Protein AF-A0A8T7GLL2-F1 (afdb_monomer)

Mean predicted aligned error: 17.49 Å

Secondary structure (DSSP, 8-state):
--GGGSS-S-----S-TTSPPP---TTEEEEEEES--B--HHHHHHHHHHHHHTT-EEEEETTEEEEEEEEEEEEEETTTTEEEEEEEEEEEEEE-BSSEEEEEE---GGGG---TT--SHHHHHHHHHHHHHHHHHHHSHHHHHHHHHHHHHH---HHHHHHHHHHH-TT-SSPPP--SS-------------------------------TT----------S-----S---TTHHHHSPEEEEETTEEEES--BTTTB--EE-SSS-EETTT--

Sequence (277 aa):
MSLLLKDRVWIVLSEVTKRGVYPLHGYKLGLFRLPVDLTDSAIIASISNDLRTSGFKLDKFADRIFVSSSWKEDGYDNIIKKNLSADLSITVEIVTGEVTDIIYEIKPIEYFGDLYWVKNYKKNADLHAKIIIDTIVRNTVIGDRLIAHIEKTEKLTRKESILKLEALTPLAKNPKTRDDKPVITQPKSTVAEIQEKENLSVSSESVGSDLSSGTTISLTGSGVNYSVLEGPIDASFKSKRQVSGKFKNVSVWGPIDAPGKLGVWGDNVCVDFDICI

Foldseek 3Di:
DQQLPPDFDDDPVDPVPPDDDPPCPDFWGDKDKAQDAFPDPVQVVQLVVLLVVLVWDWDDDDQKIKTKDKDKDWFADPVVRDIDIFIDMWIWIWGHGSIIMIITGDHDVCVRPDCVRDPPSVVVRVLVSLQSVLQSLQRGCVVLRRLVVCCVPVVDQSVVSVVVSCSNRVNYRPGDDDDSDRDPDDDDDDDDDDDDDDDDDDDDDDDDDDDQPFWDADQAAPLPDADQDEDDDDPCQVVVFDFRGADNNWTFTDDHHPPNARAWTGDPDIDGPSHDD

Nearest PDB structures (foldseek):
  3soy-assembly1_A-2  TM=3.688E-01  e=1.803E-01  Salmonella enterica subsp. enterica serovar Typhimurium str. LT2
  7olc-assembly1_SU  TM=3.202E-01  e=6.216E-01  Thermochaetoides thermophila DSM 1495
  3rob-assembly2_D  TM=4.099E-01  e=3.239E+00  Planctopirus limnophila DSM 3776
  5k95-assembly1_A  TM=3.152E-01  e=3.435E+00  Neisseria gonorrhoeae FA 1090

Solvent-accessible surface area (backbone atoms only — not comparable to full-atom values): 16973 Å² total; per-residue (Å²): 126,43,52,78,64,64,71,72,72,87,64,82,81,50,98,72,68,88,58,84,79,77,85,72,64,87,45,47,66,48,69,46,68,41,89,30,68,47,79,52,67,70,57,56,50,48,39,54,52,45,42,44,75,71,71,40,49,74,49,77,55,94,61,32,39,38,43,32,50,71,52,78,50,78,44,73,40,84,86,81,70,42,81,46,76,46,79,44,74,42,44,35,36,39,36,53,26,77,53,26,38,40,34,36,40,61,71,61,70,67,80,75,40,93,56,87,81,65,72,67,54,72,62,55,52,48,52,53,52,49,26,51,52,22,22,50,40,46,52,26,67,61,32,59,46,41,34,54,46,44,26,70,75,69,70,46,54,67,62,57,26,47,53,51,52,47,63,33,33,70,51,33,62,83,61,54,86,77,71,84,64,85,86,74,93,66,92,77,86,78,89,75,90,77,91,76,92,80,90,76,88,77,80,88,76,89,81,80,82,82,87,59,81,48,54,67,54,78,83,73,46,86,42,72,94,70,74,84,48,85,72,81,74,66,90,64,41,82,84,76,40,53,77,66,32,21,53,73,67,32,41,26,28,34,72,66,28,22,89,54,28,64,22,33,43,39,81,89,69,69,47,42,55,47,54,62,127

Radius of gyration: 25.06 Å; Cα contacts (8 Å, |Δi|>4): 403; chains: 1; bounding box: 63×59×56 Å

pLDDT: mean 77.01, std 20.68, range [26.22, 95.06]

Structure (mmCIF, N/CA/C/O backbone):
data_AF-A0A8T7GLL2-F1
#
_entry.id   AF-A0A8T7GLL2-F1
#
loop_
_atom_site.group_PDB
_atom_site.id
_atom_site.type_symbol
_atom_site.label_atom_id
_atom_site.label_alt_id
_atom_site.label_comp_id
_atom_site.label_asym_id
_atom_site.label_entity_id
_atom_site.label_seq_id
_atom_site.pdbx_PDB_ins_code
_atom_site.Cartn_x
_atom_site.Cartn_y
_atom_site.Cartn_z
_atom_site.occupancy
_atom_site.B_iso_or_equiv
_atom_site.auth_seq_id
_atom_site.auth_comp_id
_atom_site.auth_asym_id
_atom_site.auth_atom_id
_atom_site.pdbx_PDB_model_num
ATOM 1 N N . MET A 1 1 ? 10.220 16.603 2.579 1.00 46.22 1 MET A N 1
ATOM 2 C CA . MET A 1 1 ? 10.507 15.168 2.815 1.00 46.22 1 MET A CA 1
ATOM 3 C C . MET A 1 1 ? 9.464 14.648 3.782 1.00 46.22 1 MET A C 1
ATOM 5 O O . MET A 1 1 ? 9.243 15.337 4.770 1.00 46.22 1 MET A O 1
ATOM 9 N N . SER A 1 2 ? 8.834 13.502 3.499 1.00 42.84 2 SER A N 1
ATOM 10 C CA . SER A 1 2 ? 7.901 12.865 4.441 1.00 42.84 2 SER A CA 1
ATOM 11 C C . SER A 1 2 ? 8.605 12.574 5.767 1.00 42.84 2 SER A C 1
ATOM 13 O O . SER A 1 2 ? 9.701 12.004 5.767 1.00 42.84 2 SER A O 1
ATOM 15 N N . LEU A 1 3 ? 8.028 13.055 6.874 1.00 56.78 3 LEU A N 1
ATOM 16 C CA . LEU A 1 3 ? 8.610 12.906 8.212 1.00 56.78 3 LEU A CA 1
ATOM 17 C C . LEU A 1 3 ? 8.415 11.477 8.739 1.00 56.78 3 LEU A C 1
ATOM 19 O O . LEU A 1 3 ? 9.283 11.003 9.463 1.00 56.78 3 LEU A O 1
ATOM 23 N N . LEU A 1 4 ? 7.369 10.763 8.294 1.00 51.44 4 LEU A N 1
ATOM 24 C CA . LEU A 1 4 ? 7.189 9.319 8.543 1.00 51.44 4 LEU A CA 1
ATOM 25 C C . LEU A 1 4 ? 8.373 8.474 8.061 1.00 51.44 4 LEU A C 1
ATOM 27 O O . LEU A 1 4 ? 8.610 7.381 8.561 1.00 51.44 4 LEU A O 1
ATOM 31 N N . LEU A 1 5 ? 9.105 8.984 7.071 1.00 51.72 5 LEU A N 1
ATOM 32 C CA . LEU A 1 5 ? 10.123 8.253 6.323 1.00 51.72 5 LEU A CA 1
ATOM 33 C C . LEU A 1 5 ? 11.521 8.861 6.485 1.00 51.72 5 LEU A C 1
ATOM 35 O O . LEU A 1 5 ? 12.429 8.547 5.708 1.00 51.72 5 LEU A O 1
ATOM 39 N N . LYS A 1 6 ? 11.679 9.799 7.428 1.00 51.75 6 LYS A N 1
ATOM 40 C CA . LYS A 1 6 ? 12.935 10.529 7.648 1.00 51.75 6 LYS A CA 1
ATOM 41 C C . LYS A 1 6 ? 13.977 9.674 8.365 1.00 51.75 6 LYS A C 1
ATOM 43 O O . LYS A 1 6 ? 15.168 9.852 8.110 1.00 51.75 6 LYS A O 1
ATOM 48 N N . ASP A 1 7 ? 13.523 8.693 9.138 1.00 37.53 7 ASP A N 1
ATOM 49 C CA . ASP A 1 7 ? 14.385 7.708 9.774 1.00 37.53 7 ASP A CA 1
ATOM 50 C C . ASP A 1 7 ? 14.487 6.477 8.872 1.00 37.53 7 ASP A C 1
ATOM 52 O O . ASP A 1 7 ? 13.536 5.730 8.640 1.00 37.53 7 ASP A O 1
ATOM 56 N N . ARG A 1 8 ? 15.659 6.323 8.257 1.00 40.16 8 ARG A N 1
ATOM 57 C CA . ARG A 1 8 ? 15.982 5.193 7.389 1.00 40.16 8 ARG A CA 1
ATOM 58 C C . ARG A 1 8 ? 15.966 3.887 8.181 1.00 40.16 8 ARG A C 1
ATOM 60 O O . ARG A 1 8 ? 16.559 3.835 9.245 1.00 40.16 8 ARG A O 1
ATOM 67 N N . VAL A 1 9 ? 15.390 2.861 7.541 1.00 38.88 9 VAL A N 1
ATOM 68 C CA . VAL A 1 9 ? 15.633 1.413 7.685 1.00 38.88 9 VAL A CA 1
ATOM 69 C C . VAL A 1 9 ? 15.714 0.939 9.145 1.00 38.88 9 VAL A C 1
ATOM 71 O O . VAL A 1 9 ? 16.726 1.115 9.807 1.00 38.88 9 VAL A O 1
ATOM 74 N N . TRP A 1 10 ? 14.663 0.241 9.585 1.00 47.94 10 TRP A N 1
ATOM 75 C CA . TRP A 1 10 ? 14.503 -0.372 10.913 1.00 47.94 10 TRP A CA 1
ATOM 76 C C . TRP A 1 10 ? 14.122 0.587 12.042 1.00 47.94 10 TRP A C 1
ATOM 78 O O . TRP A 1 10 ? 14.936 0.913 12.896 1.00 47.94 10 TRP A O 1
ATOM 88 N N . ILE A 1 11 ? 12.832 0.912 12.148 1.00 35.09 11 ILE A N 1
ATOM 89 C CA . ILE A 1 11 ? 12.228 1.125 13.466 1.00 35.09 11 ILE A CA 1
ATOM 90 C C . ILE A 1 11 ? 10.901 0.372 13.484 1.00 35.09 11 ILE A C 1
ATOM 92 O O . ILE A 1 11 ? 9.926 0.762 12.844 1.00 35.09 11 ILE A O 1
ATOM 96 N N . VAL A 1 12 ? 10.866 -0.737 14.227 1.00 39.00 12 VAL A N 1
ATOM 97 C CA . VAL A 1 12 ? 9.603 -1.265 14.741 1.00 39.00 12 VAL A CA 1
ATOM 98 C C . VAL A 1 12 ? 9.104 -0.211 15.726 1.00 39.00 12 VAL A C 1
ATOM 100 O O . VAL A 1 12 ? 9.533 -0.183 16.873 1.00 39.00 12 VAL A O 1
ATOM 103 N N . LEU A 1 13 ? 8.242 0.699 15.267 1.00 39.62 13 LEU A N 1
ATOM 104 C CA . LEU A 1 13 ? 7.658 1.792 16.066 1.00 39.62 13 LEU A CA 1
ATOM 105 C C . LEU A 1 13 ? 6.645 1.292 17.113 1.00 39.62 13 LEU A C 1
ATOM 107 O O . LEU A 1 13 ? 5.684 1.972 17.451 1.00 39.62 13 LEU A O 1
ATOM 111 N N . SER A 1 14 ? 6.792 0.061 17.588 1.00 43.94 14 SER A N 1
ATOM 112 C CA . SER A 1 14 ? 5.718 -0.650 1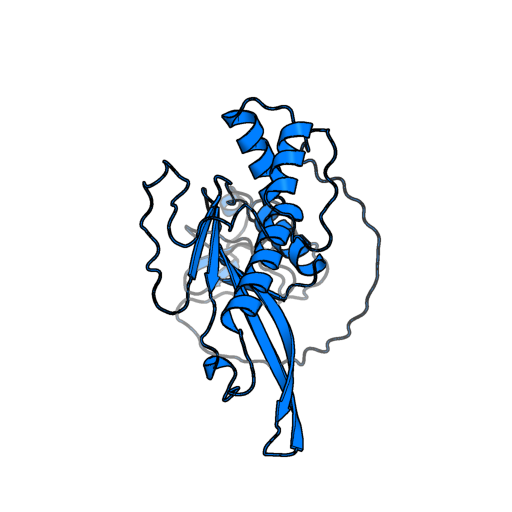8.253 1.00 43.94 14 SER A CA 1
ATOM 113 C C . SER A 1 14 ? 6.257 -1.519 19.380 1.00 43.94 14 SER A C 1
ATOM 115 O O . SER A 1 14 ? 6.977 -2.484 19.142 1.00 43.94 14 SER A O 1
ATOM 117 N N . GLU A 1 15 ? 5.808 -1.233 20.603 1.00 46.47 15 GLU A N 1
ATOM 118 C CA . GLU A 1 15 ? 5.891 -2.132 21.767 1.00 46.47 15 GLU A CA 1
ATOM 119 C C . GLU A 1 15 ? 5.100 -3.447 21.553 1.00 46.47 15 GLU A C 1
ATOM 121 O O . GLU A 1 15 ? 5.129 -4.355 22.381 1.00 46.47 15 GLU A O 1
ATOM 126 N N . VAL A 1 16 ? 4.401 -3.586 20.417 1.00 45.88 16 VAL A N 1
ATOM 127 C CA . VAL A 1 16 ? 3.548 -4.723 20.036 1.00 45.88 16 VAL A CA 1
ATOM 128 C C . VAL A 1 16 ? 4.348 -5.784 19.255 1.00 45.88 16 VAL A C 1
ATOM 130 O O . VAL A 1 16 ? 3.828 -6.468 18.374 1.00 45.88 16 VAL A O 1
ATOM 133 N N . THR A 1 17 ? 5.629 -5.976 19.582 1.00 45.28 17 THR A N 1
ATOM 134 C CA . THR A 1 17 ? 6.569 -6.943 18.964 1.00 45.28 17 THR A CA 1
ATOM 135 C C . THR A 1 17 ? 6.201 -8.424 19.140 1.00 45.28 17 THR A C 1
ATOM 137 O O . THR A 1 17 ? 6.994 -9.301 18.813 1.00 45.28 17 THR A O 1
ATOM 140 N N . LYS A 1 18 ? 4.978 -8.751 19.576 1.00 44.28 18 LYS A N 1
ATOM 141 C CA . LYS A 1 18 ? 4.502 -10.138 19.719 1.00 44.28 18 LYS A CA 1
ATOM 142 C C . LYS A 1 18 ? 4.240 -10.864 18.387 1.00 44.28 18 LYS A C 1
ATOM 144 O O . LYS A 1 18 ? 3.913 -12.046 18.413 1.00 44.28 18 LYS A O 1
ATOM 149 N N . ARG A 1 19 ? 4.372 -10.197 17.231 1.00 49.75 19 ARG A N 1
ATOM 150 C CA . ARG A 1 19 ? 4.259 -10.816 15.895 1.00 49.75 19 ARG A CA 1
ATOM 151 C C . ARG A 1 19 ? 5.629 -10.968 15.237 1.00 49.75 19 ARG A C 1
ATOM 153 O O . ARG A 1 19 ? 6.458 -10.064 15.327 1.00 49.75 19 ARG A O 1
ATOM 160 N N . GLY A 1 20 ? 5.831 -12.101 14.558 1.00 52.69 20 GLY A N 1
ATOM 161 C CA . GLY A 1 20 ? 7.059 -12.417 13.827 1.00 52.69 20 GLY A CA 1
ATOM 162 C C . GLY A 1 20 ? 7.471 -11.299 12.866 1.00 52.69 20 GLY A C 1
ATOM 163 O O . GLY A 1 20 ? 6.631 -10.635 12.258 1.00 52.69 20 GLY A O 1
ATOM 164 N N . VAL A 1 21 ? 8.778 -11.069 12.758 1.00 55.28 21 VAL A N 1
ATOM 165 C CA . VAL A 1 21 ? 9.351 -10.112 11.807 1.00 55.28 21 VAL A CA 1
ATOM 166 C C . VAL A 1 21 ? 9.162 -10.675 10.403 1.00 55.28 21 VAL A C 1
ATOM 168 O O . VAL A 1 21 ? 9.510 -11.832 10.158 1.00 55.28 21 VAL A O 1
ATOM 171 N N . TYR A 1 22 ? 8.606 -9.880 9.481 1.00 58.88 22 TYR A N 1
ATOM 172 C CA . TYR A 1 22 ? 8.486 -10.330 8.101 1.00 58.88 22 TYR A CA 1
ATOM 173 C C . TYR A 1 22 ? 9.877 -10.634 7.548 1.00 58.88 22 TYR A C 1
ATOM 175 O O . TYR A 1 22 ? 10.776 -9.801 7.692 1.00 58.88 22 TYR A O 1
ATOM 183 N N . PRO A 1 23 ? 10.062 -11.790 6.896 1.00 55.88 23 PRO A N 1
ATOM 184 C CA . PRO A 1 23 ? 11.278 -12.082 6.166 1.00 55.88 23 PRO A CA 1
ATOM 185 C C . PRO A 1 23 ? 11.413 -11.068 5.014 1.00 55.88 23 PRO A C 1
ATOM 187 O O . PRO A 1 23 ? 10.955 -11.325 3.904 1.00 55.88 23 PRO A O 1
ATOM 190 N N . LEU A 1 24 ? 12.032 -9.910 5.271 1.00 58.22 24 LEU A N 1
ATOM 191 C CA . LEU A 1 24 ? 12.359 -8.881 4.279 1.00 58.22 24 LEU A CA 1
ATOM 192 C C . LEU A 1 24 ? 13.515 -9.391 3.403 1.00 58.22 24 LEU A C 1
ATOM 194 O O . LEU A 1 24 ? 14.658 -8.975 3.549 1.00 58.22 24 LEU A O 1
ATOM 198 N N . HIS A 1 25 ? 13.229 -10.360 2.537 1.00 54.41 25 HIS A N 1
ATOM 199 C CA . HIS A 1 25 ? 14.181 -10.870 1.553 1.00 54.41 25 HIS A CA 1
ATOM 200 C C . HIS A 1 25 ? 13.975 -10.141 0.222 1.00 54.41 25 HIS A C 1
ATOM 202 O O . HIS A 1 25 ? 12.855 -9.758 -0.127 1.00 54.41 25 HIS A O 1
ATOM 208 N N . GLY A 1 26 ? 15.058 -9.968 -0.537 1.00 61.16 26 GLY A N 1
ATOM 209 C CA . GLY A 1 26 ? 15.024 -9.367 -1.869 1.00 61.16 26 GLY A CA 1
ATOM 210 C C . GLY A 1 26 ? 14.986 -7.840 -1.838 1.00 61.16 26 GLY A C 1
ATOM 211 O O . GLY A 1 26 ? 15.836 -7.201 -1.225 1.00 61.16 26 GLY A O 1
ATOM 212 N N . TYR A 1 27 ? 14.021 -7.249 -2.539 1.00 60.44 27 TYR A N 1
ATOM 213 C CA . TYR A 1 27 ? 13.987 -5.815 -2.844 1.00 60.44 27 TYR A CA 1
ATOM 214 C C . TYR A 1 27 ? 13.073 -4.995 -1.915 1.00 60.44 27 TYR A C 1
ATOM 216 O O . TYR A 1 27 ? 12.781 -3.825 -2.183 1.00 60.44 27 TYR A O 1
ATOM 224 N N . LYS A 1 28 ? 12.575 -5.612 -0.836 1.00 63.59 28 LYS A N 1
ATOM 225 C CA . LYS A 1 28 ? 11.679 -4.981 0.143 1.00 63.59 28 LYS A CA 1
ATOM 226 C C . LYS A 1 28 ? 12.503 -4.102 1.082 1.00 63.59 28 LYS A C 1
ATOM 228 O O . LYS A 1 28 ? 13.323 -4.615 1.837 1.00 63.59 28 LYS A O 1
ATOM 233 N N . LEU A 1 29 ? 12.316 -2.783 1.009 1.00 66.94 29 LEU A N 1
ATOM 234 C CA . LEU A 1 29 ? 13.220 -1.810 1.643 1.00 66.94 29 LEU A CA 1
ATOM 235 C C . LEU A 1 29 ? 12.664 -1.155 2.908 1.00 66.94 29 LEU A C 1
ATOM 237 O O . LEU A 1 29 ? 13.436 -0.575 3.673 1.00 66.94 29 LEU A O 1
ATOM 241 N N . GLY A 1 30 ? 11.361 -1.252 3.170 1.00 66.50 30 GLY A N 1
ATOM 242 C CA . GLY A 1 30 ? 10.816 -0.743 4.422 1.00 66.50 30 GLY A CA 1
ATOM 243 C C . GLY A 1 30 ? 9.475 -1.337 4.811 1.00 66.50 30 GLY A C 1
ATOM 244 O O . GLY A 1 30 ? 8.692 -1.763 3.965 1.00 66.50 30 GLY A O 1
ATOM 245 N N . LEU A 1 31 ? 9.265 -1.353 6.125 1.00 76.44 31 LEU A N 1
ATOM 246 C CA . LEU A 1 31 ? 8.080 -1.813 6.834 1.00 76.44 31 LEU A CA 1
ATOM 247 C C . LEU A 1 31 ? 7.641 -0.677 7.764 1.00 76.44 31 LEU A C 1
ATOM 249 O O . LEU A 1 31 ? 8.387 -0.305 8.669 1.00 76.44 31 LEU A O 1
ATOM 253 N N . PHE A 1 32 ? 6.440 -0.150 7.552 1.00 78.75 32 PHE A N 1
ATOM 254 C CA . PHE A 1 32 ? 5.807 0.849 8.406 1.00 78.75 32 PHE A CA 1
ATOM 255 C C . PHE A 1 32 ? 4.641 0.213 9.130 1.00 78.75 32 PHE A C 1
ATOM 257 O O . PHE A 1 32 ? 3.618 -0.103 8.531 1.00 78.75 32 PHE A O 1
ATOM 264 N N . ARG A 1 33 ? 4.815 0.032 10.434 1.00 81.56 33 ARG A N 1
ATOM 265 C CA . ARG A 1 33 ? 3.795 -0.533 11.304 1.00 81.56 33 ARG A CA 1
ATOM 266 C C . ARG A 1 33 ? 2.929 0.580 11.870 1.00 81.56 33 ARG A C 1
ATOM 268 O O . ARG A 1 33 ? 3.427 1.425 12.612 1.00 81.56 33 ARG A O 1
ATOM 275 N N . LEU A 1 34 ? 1.647 0.570 11.534 1.00 83.62 34 LEU A N 1
ATOM 276 C CA . LEU A 1 34 ? 0.662 1.521 12.031 1.00 83.62 34 LEU A CA 1
ATOM 277 C C . LEU A 1 34 ? -0.227 0.843 13.081 1.00 83.62 34 LEU A C 1
ATOM 279 O O . LEU A 1 34 ? -0.719 -0.260 12.832 1.00 83.62 34 LEU A O 1
ATOM 283 N N . PRO A 1 35 ? -0.485 1.489 14.234 1.00 83.00 35 PRO A N 1
ATOM 284 C CA . PRO A 1 35 ? -1.368 0.971 15.279 1.00 83.00 35 PRO A CA 1
ATOM 285 C C . PRO A 1 35 ? -2.841 1.171 14.888 1.00 83.00 35 PRO A C 1
ATOM 287 O O . PRO A 1 35 ? -3.599 1.875 15.550 1.00 83.00 35 PRO A O 1
ATOM 290 N N . VAL A 1 36 ? -3.214 0.600 13.748 1.00 85.94 36 VAL A N 1
ATOM 291 C CA . VAL A 1 36 ? -4.534 0.696 13.136 1.00 85.94 36 VAL A CA 1
ATOM 292 C C . VAL A 1 36 ? -5.003 -0.713 12.827 1.00 85.94 36 VAL A C 1
ATOM 294 O O . VAL A 1 36 ? -4.317 -1.458 12.124 1.00 85.94 36 VAL A O 1
ATOM 297 N N . ASP A 1 37 ? -6.173 -1.053 13.341 1.00 87.69 37 ASP A N 1
ATOM 298 C CA . ASP A 1 37 ? -6.887 -2.272 13.014 1.00 87.69 37 ASP A CA 1
ATOM 299 C C . ASP A 1 37 ? -7.528 -2.134 11.627 1.00 87.69 37 ASP A C 1
ATOM 301 O O . ASP A 1 37 ? -8.001 -1.066 11.254 1.00 87.69 37 ASP A O 1
ATOM 305 N N . LEU A 1 38 ? -7.514 -3.200 10.838 1.00 88.81 38 LEU A N 1
ATOM 306 C CA . LEU A 1 38 ? -8.165 -3.330 9.536 1.00 88.81 38 LEU A CA 1
ATOM 307 C C . LEU A 1 38 ? -8.602 -4.787 9.372 1.00 88.81 38 LEU A C 1
ATOM 309 O O . LEU A 1 38 ? -7.971 -5.560 8.655 1.00 88.81 38 LEU A O 1
ATOM 313 N N . THR A 1 39 ? -9.654 -5.181 10.083 1.00 87.81 39 THR A N 1
ATOM 314 C CA . THR A 1 39 ? -10.221 -6.539 10.015 1.00 87.81 39 THR A CA 1
ATOM 315 C C . THR A 1 39 ? -11.499 -6.599 9.183 1.00 87.81 39 THR A C 1
ATOM 317 O O . THR A 1 39 ? -11.832 -7.643 8.629 1.00 87.81 39 THR A O 1
ATOM 320 N N . ASP A 1 40 ? -12.206 -5.475 9.067 1.00 91.00 40 ASP A N 1
ATOM 321 C CA . ASP A 1 40 ? -13.532 -5.431 8.460 1.00 91.00 40 ASP A CA 1
ATOM 322 C C . ASP A 1 40 ? -13.457 -5.347 6.934 1.00 91.00 40 ASP A C 1
ATOM 324 O O . ASP A 1 40 ? -12.915 -4.394 6.366 1.00 91.00 40 ASP A O 1
ATOM 328 N N . SER A 1 41 ? -14.090 -6.308 6.254 1.00 88.94 41 SER A N 1
ATOM 329 C CA . SER A 1 41 ? -14.103 -6.379 4.785 1.00 88.94 41 SER A CA 1
ATOM 330 C C . SER A 1 41 ? -14.672 -5.111 4.129 1.00 88.94 41 SER A C 1
ATOM 332 O O . SER A 1 41 ? -14.126 -4.630 3.137 1.00 88.94 41 SER A O 1
ATOM 334 N N . ALA A 1 42 ? -15.708 -4.505 4.721 1.00 90.19 42 ALA A N 1
ATOM 335 C CA . ALA A 1 42 ? -16.303 -3.264 4.220 1.00 90.19 42 ALA A CA 1
ATOM 336 C C . ALA A 1 42 ? -15.312 -2.084 4.242 1.00 90.19 42 ALA A C 1
ATOM 338 O O . ALA A 1 42 ? -15.256 -1.287 3.306 1.00 90.19 42 ALA A O 1
ATOM 339 N N . ILE A 1 43 ? -14.481 -1.999 5.283 1.00 88.75 43 ILE A N 1
ATOM 340 C CA . ILE A 1 43 ? -13.464 -0.949 5.416 1.00 88.75 43 ILE A CA 1
ATOM 341 C C . ILE A 1 43 ? -12.337 -1.186 4.414 1.00 88.75 43 ILE A C 1
ATOM 343 O O . ILE A 1 43 ? -11.904 -0.251 3.744 1.00 88.75 43 ILE A O 1
ATOM 347 N N . ILE A 1 44 ? -11.915 -2.440 4.247 1.00 90.50 44 ILE A N 1
ATOM 348 C CA . ILE A 1 44 ? -10.917 -2.847 3.248 1.00 90.50 44 ILE A CA 1
ATOM 349 C C . ILE A 1 44 ? -11.390 -2.500 1.823 1.00 90.50 44 ILE A C 1
ATOM 351 O O . ILE A 1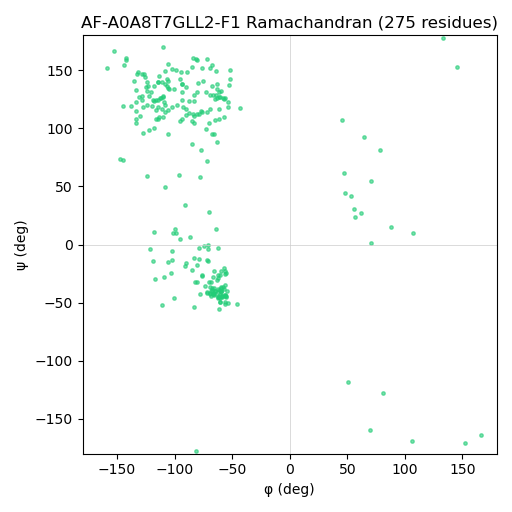 44 ? -10.610 -1.998 1.006 1.00 90.50 44 ILE A O 1
ATOM 355 N N . ALA A 1 45 ? -12.674 -2.715 1.524 1.00 90.50 45 ALA A N 1
ATOM 356 C CA . ALA A 1 45 ? -13.275 -2.331 0.250 1.00 90.50 45 ALA A CA 1
ATOM 357 C C . ALA A 1 45 ? -13.310 -0.803 0.064 1.00 90.50 45 ALA A C 1
ATOM 359 O O . ALA A 1 45 ? -12.922 -0.311 -0.996 1.00 90.50 45 ALA A O 1
ATOM 360 N N . SER A 1 46 ? -13.681 -0.041 1.102 1.00 91.88 46 SER A N 1
ATOM 361 C CA . SER A 1 46 ? -13.644 1.431 1.072 1.00 91.88 46 SER A CA 1
ATOM 362 C C . SER A 1 46 ? -12.239 1.962 0.793 1.00 91.88 46 SER A C 1
ATOM 364 O O . SER A 1 46 ? -12.074 2.813 -0.075 1.00 91.88 46 SER A O 1
ATOM 366 N N . ILE A 1 47 ? -11.219 1.415 1.464 1.00 91.38 47 ILE A N 1
ATOM 367 C CA . ILE A 1 47 ? -9.809 1.770 1.238 1.00 91.38 47 ILE A CA 1
ATOM 368 C C . ILE A 1 47 ? -9.437 1.553 -0.231 1.00 91.38 47 ILE A C 1
ATOM 370 O O . ILE A 1 47 ? -8.813 2.412 -0.851 1.00 91.38 47 ILE A O 1
ATOM 374 N N . SER A 1 48 ? -9.850 0.424 -0.807 1.00 90.50 48 SER A N 1
ATOM 375 C CA . SER A 1 48 ? -9.577 0.115 -2.212 1.00 90.50 48 SER A CA 1
ATOM 376 C C . SER A 1 48 ? -10.233 1.135 -3.153 1.00 90.50 48 SER A C 1
ATOM 378 O O . SER A 1 48 ? -9.599 1.583 -4.105 1.00 90.50 48 SER A O 1
ATOM 380 N N . ASN A 1 49 ? -11.465 1.564 -2.872 1.00 91.44 49 ASN A N 1
ATOM 381 C CA . ASN A 1 49 ? -12.170 2.565 -3.681 1.00 91.44 49 ASN A CA 1
ATOM 382 C C . ASN A 1 49 ? -11.547 3.969 -3.561 1.00 91.44 49 ASN A C 1
ATOM 384 O O . ASN A 1 49 ? -11.338 4.640 -4.578 1.00 91.44 49 ASN A O 1
ATOM 388 N N . ASP A 1 50 ? -11.176 4.391 -2.350 1.00 90.69 50 ASP A N 1
ATOM 389 C CA . ASP A 1 50 ? -10.504 5.676 -2.100 1.00 90.69 50 ASP A CA 1
ATOM 390 C C . ASP A 1 50 ? -9.160 5.761 -2.854 1.00 90.69 50 ASP A C 1
ATOM 392 O O . ASP A 1 50 ? -8.808 6.786 -3.453 1.00 90.69 50 ASP A O 1
ATOM 396 N N . LEU A 1 51 ? -8.410 4.654 -2.881 1.00 91.00 51 LEU A N 1
ATOM 397 C CA . LEU A 1 51 ? -7.124 4.571 -3.574 1.00 91.00 51 LEU A CA 1
ATOM 398 C C . LEU A 1 51 ? -7.270 4.507 -5.100 1.00 91.00 51 LEU A C 1
ATOM 400 O O . LEU A 1 51 ? -6.460 5.122 -5.799 1.00 91.00 51 LEU A O 1
ATOM 404 N N . ARG A 1 52 ? -8.309 3.840 -5.628 1.00 89.94 52 ARG A N 1
ATOM 405 C CA . ARG A 1 52 ? -8.634 3.880 -7.070 1.00 89.94 52 ARG A CA 1
ATOM 406 C C . ARG A 1 52 ? -8.934 5.306 -7.513 1.00 89.94 52 ARG A C 1
ATOM 408 O O . ARG A 1 52 ? -8.406 5.758 -8.523 1.00 89.94 52 ARG A O 1
ATOM 415 N N . THR A 1 53 ? -9.709 6.034 -6.711 1.00 89.06 53 THR A N 1
ATOM 416 C CA . THR A 1 53 ? -10.062 7.442 -6.964 1.00 89.06 53 THR A CA 1
ATOM 417 C C . THR A 1 53 ? -8.830 8.349 -6.946 1.00 89.06 53 THR A C 1
ATOM 419 O O . THR A 1 53 ? -8.750 9.322 -7.690 1.00 89.06 53 THR A O 1
ATOM 422 N N . SER A 1 54 ? -7.821 7.994 -6.147 1.00 85.62 54 SER A N 1
ATOM 423 C CA . SER A 1 54 ? -6.526 8.686 -6.107 1.00 85.62 54 SER A CA 1
ATOM 424 C C . SER A 1 54 ? -5.625 8.385 -7.324 1.00 85.62 54 SER A C 1
ATOM 426 O O . SER A 1 54 ? -4.530 8.940 -7.421 1.00 85.62 54 SER A O 1
ATOM 428 N N . GLY A 1 55 ? -6.071 7.536 -8.260 1.00 87.31 55 GLY A N 1
ATOM 429 C CA . GLY A 1 55 ? -5.386 7.235 -9.521 1.00 87.31 55 GLY A CA 1
ATOM 430 C C . GLY A 1 55 ? -4.365 6.095 -9.452 1.00 87.31 55 GLY A C 1
ATOM 431 O O . GLY A 1 55 ? -3.541 5.966 -10.359 1.00 87.31 55 GLY A O 1
ATOM 432 N N . PHE A 1 56 ? -4.379 5.279 -8.394 1.00 92.38 56 PHE A N 1
ATOM 433 C CA . PHE A 1 56 ? -3.463 4.142 -8.262 1.00 92.38 56 PHE A CA 1
ATOM 434 C C . PHE A 1 56 ? -4.028 2.861 -8.877 1.00 92.38 56 PHE A C 1
ATOM 436 O O . PHE A 1 56 ? -5.235 2.609 -8.843 1.00 92.38 56 PHE A O 1
ATOM 443 N N . LYS A 1 57 ? -3.133 2.009 -9.388 1.00 92.81 57 LYS A N 1
ATOM 444 C CA . LYS A 1 57 ? -3.485 0.642 -9.787 1.00 92.81 57 LYS A CA 1
ATOM 445 C C . LYS A 1 57 ? -3.521 -0.232 -8.541 1.00 92.81 57 LYS A C 1
ATOM 447 O O . LYS A 1 57 ? -2.587 -0.186 -7.744 1.00 92.81 57 LYS A O 1
ATOM 452 N N . LEU A 1 58 ? -4.589 -1.007 -8.381 1.00 93.38 58 LEU A N 1
ATOM 453 C CA . LEU A 1 58 ? -4.808 -1.830 -7.196 1.00 93.38 58 LEU A CA 1
ATOM 454 C C . LEU A 1 58 ? -4.993 -3.292 -7.556 1.00 93.38 58 LEU A C 1
ATOM 456 O O . LEU A 1 58 ? -5.756 -3.611 -8.466 1.00 93.38 58 LEU A O 1
ATOM 4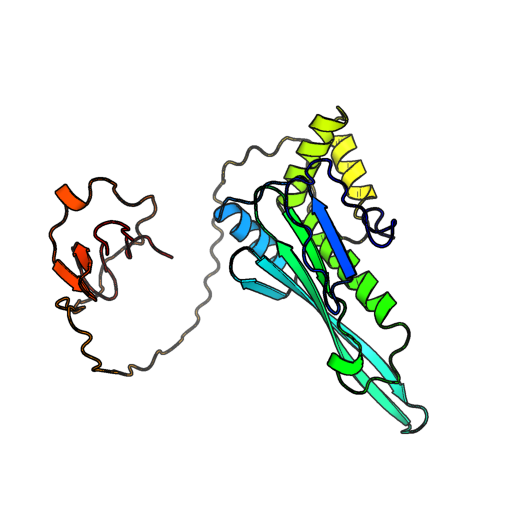60 N N . ASP A 1 59 ? -4.341 -4.146 -6.781 1.00 92.44 59 ASP A N 1
ATOM 461 C CA . ASP A 1 59 ? -4.512 -5.594 -6.802 1.00 92.44 59 ASP A CA 1
ATOM 462 C C . ASP A 1 59 ? -4.697 -6.099 -5.362 1.00 92.44 59 ASP A C 1
ATOM 464 O O . ASP A 1 59 ? -4.184 -5.497 -4.415 1.00 92.44 59 ASP A O 1
ATOM 468 N N . LYS A 1 60 ? -5.467 -7.168 -5.167 1.00 90.69 60 LYS A N 1
ATOM 469 C CA . LYS A 1 60 ? -5.763 -7.730 -3.845 1.00 90.69 60 LYS A CA 1
ATOM 470 C C . LYS A 1 60 ? -5.472 -9.220 -3.850 1.00 90.69 60 LYS A C 1
ATOM 472 O O . LYS A 1 60 ? -6.034 -9.967 -4.643 1.00 90.69 60 LYS A O 1
ATOM 477 N N . PHE A 1 61 ? -4.680 -9.661 -2.881 1.00 87.81 61 PHE A N 1
ATOM 478 C CA . PHE A 1 61 ? -4.410 -11.075 -2.662 1.00 87.81 61 PHE A CA 1
ATOM 479 C C . PHE A 1 61 ? -4.449 -11.384 -1.170 1.00 87.81 61 PHE A C 1
ATOM 481 O O . PHE A 1 61 ? -3.657 -10.838 -0.403 1.00 87.81 61 PHE A O 1
ATOM 488 N N . ALA A 1 62 ? -5.362 -12.269 -0.766 1.00 88.12 62 ALA A N 1
ATOM 489 C CA . ALA A 1 62 ? -5.587 -12.631 0.632 1.00 88.12 62 ALA A CA 1
ATOM 490 C C . ALA A 1 62 ? -5.767 -11.389 1.539 1.00 88.12 62 ALA A C 1
ATOM 492 O O . ALA A 1 62 ? -6.700 -10.605 1.343 1.00 88.12 62 ALA A O 1
ATOM 493 N N . ASP A 1 63 ? -4.877 -11.215 2.513 1.00 87.88 63 ASP A N 1
ATOM 494 C CA . ASP A 1 63 ? -4.817 -10.125 3.488 1.00 87.88 63 ASP A CA 1
ATOM 495 C C . ASP A 1 63 ? -4.042 -8.890 2.989 1.00 87.88 63 ASP A C 1
ATOM 497 O O . ASP A 1 63 ? -3.831 -7.949 3.758 1.00 87.88 63 ASP A O 1
ATOM 501 N N . ARG A 1 64 ? -3.618 -8.864 1.719 1.00 90.00 64 ARG A N 1
ATOM 502 C CA . ARG A 1 64 ? -2.767 -7.813 1.146 1.00 90.00 64 ARG A CA 1
ATOM 503 C C . ARG A 1 64 ? -3.476 -7.014 0.066 1.00 90.00 64 ARG A C 1
ATOM 505 O O . ARG A 1 64 ? -4.147 -7.568 -0.805 1.00 90.00 64 ARG A O 1
ATOM 512 N N . ILE A 1 65 ? -3.243 -5.707 0.089 1.00 93.38 65 ILE A N 1
ATOM 513 C CA . ILE A 1 65 ? -3.627 -4.771 -0.967 1.00 93.38 65 ILE A CA 1
ATOM 514 C C . ILE A 1 65 ? -2.345 -4.219 -1.586 1.00 93.38 65 ILE A C 1
ATOM 516 O O . ILE A 1 65 ? -1.552 -3.578 -0.901 1.00 93.38 65 ILE A O 1
ATOM 520 N N . PHE A 1 66 ? -2.136 -4.454 -2.872 1.00 93.44 66 PHE A N 1
ATOM 521 C CA . PHE A 1 66 ? -1.017 -3.914 -3.631 1.00 93.44 66 PHE A CA 1
ATOM 522 C C . PHE A 1 66 ? -1.449 -2.618 -4.300 1.00 93.44 66 PHE A C 1
ATOM 524 O O . PHE A 1 66 ? -2.430 -2.583 -5.037 1.00 93.44 66 PHE A O 1
ATOM 531 N N . VAL A 1 67 ? -0.705 -1.552 -4.038 1.00 94.94 67 VAL A N 1
ATOM 532 C CA . VAL A 1 67 ? -0.923 -0.214 -4.577 1.00 94.94 67 VAL A CA 1
ATOM 533 C C . VAL A 1 67 ? 0.263 0.122 -5.465 1.00 94.94 67 VAL A C 1
ATOM 535 O O . VAL A 1 67 ? 1.371 0.353 -4.978 1.00 94.94 67 VAL A O 1
ATOM 538 N N . SER A 1 68 ? 0.041 0.134 -6.773 1.00 93.38 68 SER A N 1
ATOM 539 C CA . SER A 1 68 ? 1.083 0.382 -7.764 1.00 93.38 68 SER A CA 1
ATOM 540 C C . SER A 1 68 ? 0.928 1.750 -8.420 1.00 93.38 68 SER A C 1
ATOM 542 O O . SER A 1 68 ? -0.168 2.165 -8.808 1.00 93.38 68 SER A O 1
ATOM 544 N N . SER A 1 69 ? 2.056 2.436 -8.598 1.00 92.31 69 SER A N 1
ATOM 545 C CA . SER A 1 69 ? 2.162 3.662 -9.393 1.00 92.31 69 SER A CA 1
ATOM 546 C C . SER A 1 69 ? 3.236 3.481 -10.452 1.00 92.31 69 SER A C 1
ATOM 548 O O . SER A 1 69 ? 4.334 3.012 -10.151 1.00 92.31 69 SER A O 1
ATOM 550 N N . SER A 1 70 ? 2.934 3.912 -11.673 1.00 92.62 70 SER A N 1
ATOM 551 C CA . SER A 1 70 ? 3.894 3.966 -12.775 1.00 92.62 70 SER A CA 1
ATOM 552 C C . SER A 1 70 ? 4.267 5.410 -13.091 1.00 92.62 70 SER A C 1
ATOM 554 O O . SER A 1 70 ? 3.449 6.313 -12.906 1.00 92.62 70 SER A O 1
ATOM 556 N N . TRP A 1 71 ? 5.488 5.628 -13.563 1.00 93.38 71 TRP A N 1
ATOM 557 C CA . TRP A 1 71 ? 5.948 6.911 -14.091 1.00 93.38 71 TRP A CA 1
ATOM 558 C C . TRP A 1 71 ? 6.863 6.679 -15.293 1.00 93.38 71 TRP A C 1
ATOM 560 O O . TRP A 1 71 ? 7.413 5.590 -15.455 1.00 93.38 71 TRP A O 1
ATOM 570 N N . LYS A 1 72 ? 7.002 7.703 -16.137 1.00 93.50 72 LYS A N 1
ATOM 571 C CA . LYS A 1 72 ? 7.921 7.681 -17.275 1.00 93.50 72 LYS A CA 1
ATOM 572 C C . LYS A 1 72 ? 9.185 8.445 -16.928 1.00 93.50 72 LYS A C 1
ATOM 574 O O . LYS A 1 72 ? 9.100 9.542 -16.377 1.00 93.50 72 LYS A O 1
ATOM 579 N N . GLU A 1 73 ? 10.329 7.861 -17.239 1.00 92.06 73 GLU A N 1
ATOM 580 C CA . GLU A 1 73 ? 11.606 8.569 -17.291 1.00 92.06 73 GLU A CA 1
ATOM 581 C C . GLU A 1 73 ? 11.984 8.737 -18.754 1.00 92.06 73 GLU A C 1
ATOM 583 O O . GLU A 1 73 ? 11.875 7.790 -19.533 1.00 92.06 73 GLU A O 1
ATOM 588 N N . ASP A 1 74 ? 12.452 9.926 -19.109 1.00 91.19 74 ASP A N 1
ATOM 589 C CA . ASP A 1 74 ? 12.974 10.219 -20.435 1.00 91.19 74 ASP A CA 1
ATOM 590 C C . ASP A 1 74 ? 14.465 10.523 -20.322 1.00 91.19 74 ASP A C 1
ATOM 592 O O . ASP A 1 74 ? 14.933 11.184 -19.391 1.00 91.19 74 ASP A O 1
ATOM 596 N N . GLY A 1 75 ? 15.231 10.029 -21.282 1.00 87.00 75 GLY A N 1
ATOM 597 C CA . GLY A 1 75 ? 16.666 10.216 -21.344 1.00 87.00 75 GLY A CA 1
ATOM 598 C C . GLY A 1 75 ? 17.127 10.408 -22.770 1.00 87.00 75 GLY A C 1
ATOM 599 O O . GLY A 1 75 ? 16.454 10.046 -23.730 1.00 87.00 75 GLY A O 1
ATOM 600 N N . TYR A 1 76 ? 18.311 10.982 -22.913 1.00 85.94 76 TYR A N 1
ATOM 601 C CA . TYR A 1 76 ? 18.952 11.110 -24.207 1.00 85.94 76 TYR A CA 1
ATOM 602 C C . TYR A 1 76 ? 20.234 10.297 -24.202 1.00 85.94 76 TYR A C 1
ATOM 604 O O . TYR A 1 76 ? 21.102 10.495 -23.347 1.00 85.94 76 TYR A O 1
ATOM 612 N N . ASP A 1 77 ? 20.350 9.383 -25.158 1.00 85.56 77 ASP A N 1
ATOM 613 C CA . ASP A 1 77 ? 21.591 8.662 -25.356 1.00 85.56 77 ASP A CA 1
ATOM 614 C C . ASP A 1 77 ? 22.513 9.449 -26.287 1.00 85.56 77 ASP A C 1
ATOM 616 O O . ASP A 1 77 ? 22.257 9.600 -27.483 1.00 85.56 77 ASP A O 1
ATOM 620 N N . ASN A 1 78 ? 23.625 9.917 -25.726 1.00 82.62 78 ASN A N 1
ATOM 621 C CA . ASN A 1 78 ? 24.657 10.644 -26.456 1.00 82.62 78 ASN A CA 1
ATOM 622 C C . ASN A 1 78 ? 25.380 9.775 -27.499 1.00 82.62 78 ASN A C 1
ATOM 624 O O . ASN A 1 78 ? 25.944 10.324 -28.446 1.00 82.62 78 ASN A O 1
ATOM 628 N N . ILE A 1 79 ? 25.370 8.448 -27.340 1.00 81.81 79 ILE A N 1
ATOM 629 C CA . ILE A 1 79 ? 26.050 7.504 -28.234 1.00 81.81 79 ILE A CA 1
ATOM 630 C C . ILE A 1 79 ? 25.166 7.226 -29.452 1.00 81.81 79 ILE A C 1
ATOM 632 O O . ILE A 1 79 ? 25.589 7.422 -30.591 1.00 81.81 79 ILE A O 1
ATOM 636 N N . ILE A 1 80 ? 23.916 6.821 -29.216 1.00 84.31 80 ILE A N 1
ATOM 637 C CA . ILE A 1 80 ? 22.959 6.456 -30.274 1.00 84.31 80 ILE A CA 1
ATOM 638 C C . ILE A 1 80 ? 22.256 7.700 -30.865 1.00 84.31 80 ILE A C 1
ATOM 640 O O . ILE A 1 80 ? 21.628 7.616 -31.921 1.00 84.31 80 ILE A O 1
ATOM 644 N N . LYS A 1 81 ? 22.396 8.872 -30.225 1.00 86.12 81 LYS A N 1
ATOM 645 C CA . LYS A 1 81 ? 21.743 10.145 -30.586 1.00 86.12 81 LYS A CA 1
ATOM 646 C C . LYS A 1 81 ? 20.224 10.019 -30.705 1.00 86.12 81 LYS A C 1
ATOM 648 O O . LYS A 1 81 ? 19.608 10.540 -31.636 1.00 86.12 81 LYS A O 1
ATOM 653 N N . LYS A 1 82 ? 19.616 9.289 -29.772 1.00 89.81 82 LYS A N 1
ATOM 654 C CA . LYS A 1 82 ? 18.168 9.068 -29.716 1.00 89.81 82 LYS A CA 1
ATOM 655 C C . LYS A 1 82 ? 17.634 9.397 -28.331 1.00 89.81 82 LYS A C 1
ATOM 657 O O . LYS A 1 82 ? 18.305 9.173 -27.326 1.00 89.81 82 LYS A O 1
ATOM 662 N N . ASN A 1 83 ? 16.401 9.894 -28.309 1.00 87.75 83 ASN A N 1
ATOM 663 C 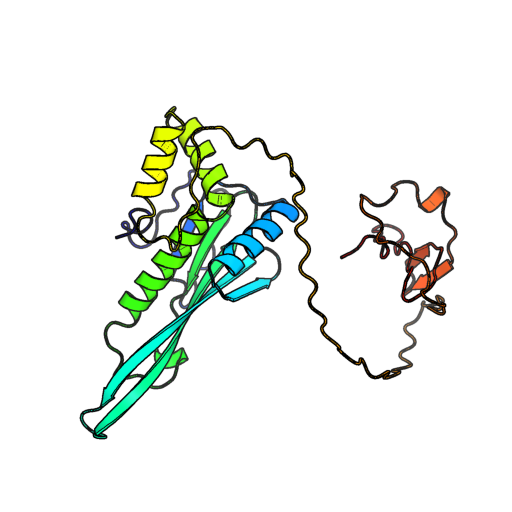CA . ASN A 1 83 ? 15.611 9.954 -27.089 1.00 87.75 83 ASN A CA 1
ATOM 664 C C . ASN A 1 83 ? 15.167 8.535 -26.732 1.00 87.75 83 ASN A C 1
ATOM 666 O O . ASN A 1 83 ? 14.669 7.798 -27.586 1.00 87.75 83 ASN A O 1
ATOM 670 N N . LEU A 1 84 ? 15.366 8.176 -25.476 1.00 89.62 84 LEU A N 1
ATOM 671 C CA . LEU A 1 84 ? 14.927 6.938 -24.864 1.00 89.62 84 LEU A CA 1
ATOM 672 C C . LEU A 1 84 ? 13.878 7.290 -23.814 1.00 89.62 84 LEU A C 1
ATOM 674 O O . LEU A 1 84 ? 13.959 8.331 -23.168 1.00 89.62 84 LEU A O 1
ATOM 678 N N . SER A 1 85 ? 12.891 6.421 -23.660 1.00 90.56 85 SER A N 1
ATOM 679 C CA . SER A 1 85 ? 11.852 6.553 -22.646 1.00 90.56 85 SER A CA 1
ATOM 680 C C . SER A 1 85 ? 11.656 5.193 -22.000 1.00 90.56 85 SER A C 1
ATOM 682 O O . SER A 1 85 ? 11.734 4.168 -22.685 1.00 90.56 85 SER A O 1
ATOM 684 N N . ALA A 1 86 ? 11.453 5.178 -20.689 1.00 92.00 86 ALA A N 1
ATOM 685 C CA . ALA A 1 86 ? 11.238 3.964 -19.922 1.00 92.00 86 ALA A C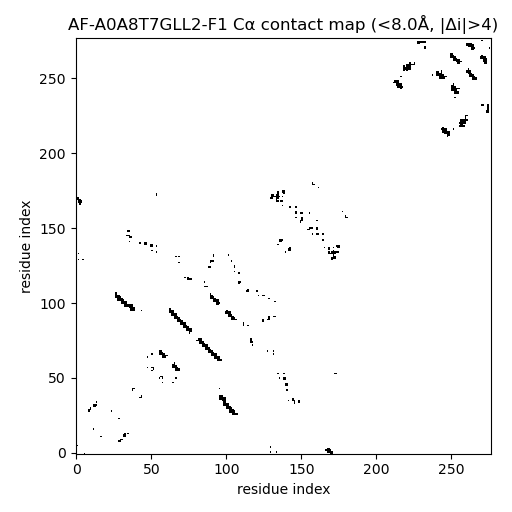A 1
ATOM 686 C C . ALA A 1 86 ? 10.060 4.128 -18.969 1.00 92.00 86 ALA A C 1
ATOM 688 O O . ALA A 1 86 ? 9.975 5.104 -18.221 1.00 92.00 86 ALA A O 1
ATOM 689 N N . ASP A 1 87 ? 9.188 3.124 -18.969 1.00 93.44 87 ASP A N 1
ATOM 690 C CA . ASP A 1 87 ? 8.069 3.033 -18.045 1.00 93.44 87 ASP A CA 1
ATOM 691 C C . ASP A 1 87 ? 8.528 2.276 -16.793 1.00 93.44 87 ASP A C 1
ATOM 693 O O . ASP A 1 87 ? 8.812 1.077 -16.824 1.00 93.44 87 ASP A O 1
ATOM 697 N N . LEU A 1 88 ? 8.608 2.989 -15.675 1.00 93.88 88 LEU A N 1
ATOM 698 C CA . LEU A 1 88 ? 8.995 2.446 -14.379 1.00 93.88 88 LEU A CA 1
ATOM 699 C C . LEU A 1 88 ? 7.767 2.313 -13.485 1.00 93.88 88 LEU A C 1
ATOM 701 O O . LEU A 1 88 ? 6.769 3.019 -13.648 1.00 93.88 88 LEU A O 1
ATOM 705 N N . SER A 1 89 ? 7.831 1.412 -12.509 1.00 93.19 89 SER A N 1
ATOM 706 C CA . SER A 1 89 ? 6.754 1.256 -11.535 1.00 93.19 89 SER A CA 1
ATOM 707 C C . SER A 1 89 ? 7.262 0.920 -10.147 1.00 93.19 89 SER A C 1
ATOM 709 O O . SER A 1 89 ? 8.312 0.302 -9.983 1.00 93.19 89 SER A O 1
ATOM 711 N N . ILE A 1 90 ? 6.467 1.276 -9.147 1.00 92.31 90 ILE A N 1
ATOM 712 C CA . ILE A 1 90 ? 6.680 0.891 -7.759 1.00 92.31 90 ILE A CA 1
ATOM 713 C C . ILE A 1 90 ? 5.379 0.379 -7.157 1.00 92.31 90 ILE A C 1
ATOM 715 O O . ILE A 1 90 ? 4.303 0.871 -7.502 1.00 92.31 90 ILE A O 1
ATOM 719 N N . THR A 1 91 ? 5.499 -0.588 -6.251 1.00 92.25 91 THR A N 1
ATOM 720 C CA . THR A 1 91 ? 4.369 -1.205 -5.560 1.00 92.25 91 THR A CA 1
ATOM 721 C C . THR A 1 91 ? 4.554 -1.094 -4.052 1.00 92.25 91 THR A C 1
ATOM 723 O O . THR A 1 91 ? 5.622 -1.399 -3.512 1.00 92.25 91 THR A O 1
ATOM 726 N N . VAL A 1 92 ? 3.493 -0.657 -3.382 1.00 92.75 92 VAL A N 1
ATOM 727 C CA . VAL A 1 92 ? 3.366 -0.608 -1.927 1.00 92.75 92 VAL A CA 1
ATOM 728 C C . VAL A 1 92 ? 2.293 -1.609 -1.513 1.00 92.75 92 VAL A C 1
ATOM 730 O O . VAL A 1 92 ? 1.179 -1.575 -2.019 1.00 92.75 92 VAL A O 1
ATOM 733 N N . GLU A 1 93 ? 2.628 -2.515 -0.608 1.00 91.69 93 GLU A N 1
ATOM 734 C CA . GLU A 1 93 ? 1.733 -3.505 -0.021 1.00 91.69 93 GLU A CA 1
ATOM 735 C C . GLU A 1 93 ? 1.147 -2.960 1.287 1.00 91.69 93 GLU A C 1
ATOM 737 O O . GLU A 1 93 ? 1.883 -2.501 2.158 1.00 91.69 93 GLU A O 1
ATOM 742 N N . ILE A 1 94 ? -0.166 -3.058 1.457 1.00 92.50 94 ILE A N 1
ATOM 743 C CA . ILE A 1 94 ? -0.855 -2.849 2.731 1.00 92.50 94 ILE A CA 1
ATOM 744 C C . ILE A 1 94 ? -1.272 -4.225 3.236 1.00 92.50 94 ILE A C 1
ATOM 746 O O . ILE A 1 94 ? -2.087 -4.892 2.600 1.00 92.50 94 ILE A O 1
ATOM 750 N N . VAL A 1 95 ? -0.720 -4.651 4.366 1.00 91.06 95 VAL A N 1
ATOM 751 C CA . VAL A 1 95 ? -1.107 -5.887 5.046 1.00 91.06 95 VAL A CA 1
ATOM 752 C C . VAL A 1 95 ? -2.178 -5.558 6.079 1.00 91.06 95 VAL A C 1
ATOM 754 O O . VAL A 1 95 ? -1.951 -4.769 6.999 1.00 91.06 95 VAL A O 1
ATOM 757 N N . THR A 1 96 ? -3.352 -6.150 5.893 1.00 90.19 96 THR A N 1
ATOM 758 C CA . THR A 1 96 ? -4.530 -5.966 6.746 1.00 90.19 96 THR A CA 1
ATOM 759 C C . THR A 1 96 ? -4.485 -6.898 7.960 1.00 90.19 96 THR A C 1
ATOM 761 O O . THR A 1 96 ? -3.851 -7.951 7.939 1.00 90.19 96 THR A O 1
ATOM 764 N N . GLY A 1 97 ? -5.125 -6.497 9.058 1.00 87.56 97 GLY A N 1
ATOM 765 C CA . GLY A 1 97 ? -5.110 -7.226 10.326 1.00 87.56 97 GLY A CA 1
ATOM 766 C C . GLY A 1 97 ? -5.309 -6.299 11.523 1.00 87.56 97 GLY A C 1
ATOM 767 O O . GLY A 1 97 ? -5.608 -5.125 11.364 1.00 87.56 97 GLY A O 1
ATOM 768 N N . GLU A 1 98 ? -5.122 -6.805 12.744 1.00 85.00 98 GLU A N 1
ATOM 769 C CA . GLU A 1 98 ? -5.239 -5.986 13.976 1.00 85.00 98 GLU A CA 1
ATOM 770 C C . GLU A 1 98 ? -4.248 -4.811 14.034 1.00 85.00 98 GLU A C 1
ATOM 772 O O . GLU A 1 98 ? -4.489 -3.814 14.704 1.00 85.00 98 GLU A O 1
ATOM 777 N N . VAL A 1 99 ? -3.116 -4.957 13.348 1.00 84.62 99 VAL A N 1
ATOM 778 C CA . VAL A 1 99 ? -2.092 -3.933 13.176 1.00 84.62 99 VAL A CA 1
ATOM 779 C C . VAL A 1 99 ? -1.787 -3.893 11.690 1.00 84.62 99 VAL A C 1
ATOM 781 O O . VAL A 1 99 ? -1.500 -4.937 11.099 1.00 84.62 99 VAL A O 1
ATOM 784 N N . THR A 1 100 ? -1.867 -2.707 11.101 1.00 87.12 100 THR A N 1
ATOM 785 C CA . THR A 1 100 ? -1.669 -2.511 9.668 1.00 87.12 100 THR A CA 1
ATOM 786 C C . THR A 1 100 ? -0.193 -2.301 9.379 1.00 87.12 100 THR A C 1
ATOM 788 O O . THR A 1 100 ? 0.421 -1.373 9.905 1.00 87.12 100 THR A O 1
ATOM 791 N N . ASP A 1 101 ? 0.368 -3.135 8.510 1.00 86.19 101 ASP A N 1
ATOM 792 C CA . ASP A 1 101 ? 1.758 -3.026 8.077 1.00 86.19 101 ASP A CA 1
ATOM 793 C C . ASP A 1 101 ? 1.799 -2.550 6.616 1.00 86.19 101 ASP A C 1
ATOM 795 O O . ASP A 1 101 ? 1.230 -3.184 5.731 1.00 86.19 101 ASP A O 1
ATOM 799 N N . ILE A 1 102 ? 2.475 -1.433 6.348 1.00 88.62 102 ILE A N 1
ATOM 800 C CA . ILE A 1 102 ? 2.709 -0.912 4.997 1.00 88.62 102 ILE A CA 1
ATOM 801 C C . ILE A 1 102 ? 4.139 -1.256 4.587 1.00 88.62 102 ILE A C 1
ATOM 803 O O . ILE A 1 102 ? 5.100 -0.820 5.220 1.00 88.62 102 ILE A O 1
ATOM 807 N N . ILE A 1 103 ? 4.293 -2.037 3.527 1.00 86.88 103 ILE A N 1
ATOM 808 C CA . ILE A 1 103 ? 5.579 -2.533 3.036 1.00 86.88 103 ILE A CA 1
ATOM 809 C C . ILE A 1 103 ? 5.789 -1.996 1.628 1.00 86.88 103 ILE A C 1
ATOM 811 O O . ILE A 1 103 ? 4.872 -2.035 0.822 1.00 86.88 103 ILE A O 1
ATOM 815 N N . TYR A 1 104 ? 6.982 -1.519 1.288 1.00 86.25 104 TYR A N 1
ATOM 816 C CA . TYR A 1 104 ? 7.277 -1.123 -0.093 1.00 86.25 104 TYR A CA 1
ATOM 817 C C . TYR A 1 104 ? 8.515 -1.830 -0.635 1.00 86.25 104 TYR A C 1
ATOM 819 O O . TYR A 1 104 ? 9.490 -2.091 0.080 1.00 86.25 104 TYR A O 1
ATOM 827 N N . GLU A 1 105 ? 8.456 -2.141 -1.926 1.00 83.81 105 GLU A N 1
ATOM 828 C CA . GLU A 1 105 ? 9.495 -2.864 -2.647 1.00 83.81 105 GLU A CA 1
ATOM 829 C C . GLU A 1 105 ? 10.055 -1.994 -3.778 1.00 83.81 105 GLU A C 1
ATOM 831 O O . GLU A 1 105 ? 9.308 -1.544 -4.646 1.00 83.81 105 GLU A O 1
ATOM 836 N N . ILE A 1 106 ? 11.374 -1.774 -3.792 1.00 86.94 106 ILE A N 1
ATOM 837 C CA . ILE A 1 106 ? 12.060 -1.104 -4.906 1.00 86.94 106 ILE A CA 1
ATOM 838 C C . ILE A 1 106 ? 12.823 -2.158 -5.690 1.00 86.94 106 ILE A C 1
ATOM 840 O O . ILE A 1 106 ? 13.960 -2.488 -5.350 1.00 86.94 106 ILE A O 1
ATOM 844 N N . LYS A 1 107 ? 12.186 -2.665 -6.747 1.00 87.62 107 LYS A N 1
ATOM 845 C CA . LYS A 1 107 ? 12.783 -3.607 -7.699 1.00 87.62 107 LYS A CA 1
ATOM 846 C C . LYS A 1 107 ? 14.125 -3.073 -8.229 1.00 87.62 107 LYS A C 1
ATOM 848 O O . LYS A 1 107 ? 14.316 -1.860 -8.296 1.00 87.62 107 LYS A O 1
ATOM 853 N N . PRO A 1 108 ? 15.077 -3.949 -8.582 1.00 88.56 108 PRO A N 1
ATOM 854 C CA . PRO A 1 108 ? 16.336 -3.522 -9.176 1.00 88.56 108 PRO A CA 1
ATOM 855 C C . PRO A 1 108 ? 16.034 -2.947 -10.567 1.00 88.56 108 PRO A C 1
ATOM 857 O O . PRO A 1 108 ? 15.007 -3.280 -11.162 1.00 88.56 108 PRO A O 1
ATOM 860 N N . ILE A 1 109 ? 16.880 -2.060 -11.084 1.00 90.06 109 ILE A N 1
ATOM 861 C CA . ILE A 1 109 ? 16.538 -1.360 -12.329 1.00 90.06 109 ILE A CA 1
ATOM 862 C C . ILE A 1 109 ? 16.489 -2.312 -13.530 1.00 90.06 109 ILE A C 1
ATOM 864 O O . ILE A 1 109 ? 15.677 -2.138 -14.431 1.00 90.06 109 ILE A O 1
ATOM 868 N N . GLU A 1 110 ? 17.268 -3.384 -13.456 1.00 89.94 110 GLU A N 1
ATOM 869 C CA . GLU A 1 110 ? 17.347 -4.484 -14.410 1.00 89.94 110 GLU A CA 1
ATOM 870 C C . GLU A 1 110 ? 16.003 -5.211 -14.580 1.00 89.94 110 GLU A C 1
ATOM 872 O O . GLU A 1 110 ? 15.755 -5.818 -15.618 1.00 89.94 110 GLU A O 1
ATOM 877 N N . TYR A 1 111 ? 15.103 -5.118 -13.591 1.00 90.06 111 TYR A N 1
ATOM 878 C CA . TYR A 1 111 ? 13.739 -5.643 -13.701 1.00 90.06 111 TYR A CA 1
ATOM 879 C C . TYR A 1 111 ? 12.939 -4.959 -14.822 1.00 90.06 111 TYR A C 1
ATOM 881 O O . TYR A 1 111 ? 12.051 -5.573 -15.407 1.00 90.06 111 TYR A O 1
ATOM 889 N N . PHE A 1 112 ? 13.258 -3.700 -15.132 1.00 90.25 112 PHE A N 1
ATOM 890 C CA . PHE A 1 112 ? 12.594 -2.899 -16.165 1.00 90.25 112 PHE A CA 1
ATOM 891 C C . PHE A 1 112 ? 13.327 -2.945 -17.516 1.00 90.25 112 PHE A C 1
ATOM 893 O O . PHE A 1 112 ? 12.921 -2.266 -18.457 1.00 90.25 112 PHE A O 1
ATOM 900 N N . GLY A 1 113 ? 14.390 -3.749 -17.621 1.00 89.06 113 GLY A N 1
ATOM 901 C CA . GLY A 1 113 ? 15.246 -3.857 -18.800 1.00 89.06 113 GLY A CA 1
ATOM 902 C C . GLY A 1 113 ? 16.611 -3.191 -18.618 1.00 89.06 113 GLY A C 1
ATOM 903 O O . GLY A 1 113 ? 17.011 -2.824 -17.513 1.00 89.06 113 GLY A O 1
ATOM 904 N N . ASP A 1 114 ? 17.346 -3.048 -19.721 1.00 86.56 114 ASP A N 1
ATOM 905 C CA . ASP A 1 114 ? 18.677 -2.435 -19.722 1.00 86.56 114 ASP A CA 1
ATOM 906 C C . ASP A 1 114 ? 18.576 -0.905 -19.832 1.00 86.56 114 ASP A C 1
ATOM 908 O O . ASP A 1 114 ? 18.565 -0.316 -20.915 1.00 86.56 114 ASP A O 1
ATOM 912 N N . LEU A 1 115 ? 18.433 -0.262 -18.674 1.00 89.31 115 LEU A N 1
ATOM 913 C CA . LEU A 1 115 ? 18.207 1.177 -18.540 1.00 89.31 115 LEU A CA 1
ATOM 914 C C . LEU A 1 115 ? 19.439 1.905 -17.981 1.00 89.31 115 LEU A C 1
ATOM 916 O O . LEU A 1 115 ? 19.327 2.708 -17.053 1.00 89.31 115 LEU A O 1
ATOM 920 N N . TYR A 1 116 ? 20.625 1.657 -18.546 1.00 86.88 116 TYR A N 1
ATOM 921 C CA . TYR A 1 116 ? 21.892 2.261 -18.089 1.00 86.88 116 TYR A CA 1
ATOM 922 C C . TYR A 1 116 ? 21.895 3.802 -18.050 1.00 86.88 116 TYR A C 1
ATOM 924 O O . TYR A 1 116 ? 22.678 4.414 -17.320 1.00 86.88 116 TYR A O 1
ATOM 932 N N . TRP A 1 117 ? 21.040 4.449 -18.846 1.00 87.81 117 TRP A N 1
ATOM 933 C CA . TRP A 1 117 ? 20.926 5.905 -18.934 1.00 87.81 117 TRP A CA 1
ATOM 934 C C . TRP A 1 117 ? 20.089 6.523 -17.802 1.00 87.81 117 TRP A C 1
ATOM 936 O O . TRP A 1 117 ? 20.211 7.726 -17.548 1.00 87.81 117 TRP A O 1
ATOM 946 N N . VAL A 1 118 ? 19.277 5.731 -17.089 1.00 89.00 118 VAL A N 1
ATOM 947 C CA . VAL A 1 118 ? 18.458 6.207 -15.966 1.00 89.00 118 VAL A CA 1
ATOM 948 C C . VAL A 1 118 ? 19.343 6.392 -14.735 1.00 89.00 118 VAL A C 1
ATOM 950 O O . VAL A 1 118 ? 19.875 5.447 -14.152 1.00 89.00 118 VAL A O 1
ATOM 953 N N . LYS A 1 119 ? 19.479 7.642 -14.291 1.00 87.94 119 LYS A N 1
ATOM 954 C CA . LYS A 1 119 ? 20.284 8.003 -13.116 1.00 87.94 119 LYS A CA 1
ATOM 955 C C . LYS A 1 119 ? 19.400 8.185 -11.891 1.00 87.94 119 LYS A C 1
ATOM 957 O O . LYS A 1 119 ? 18.262 8.617 -11.991 1.00 87.94 119 LYS A O 1
ATOM 962 N N . ASN A 1 120 ? 19.951 7.912 -10.707 1.00 88.06 120 ASN A N 1
ATOM 963 C CA . ASN A 1 120 ? 19.268 8.105 -9.419 1.00 88.06 120 ASN A CA 1
ATOM 964 C C . ASN A 1 120 ? 17.929 7.353 -9.275 1.00 88.06 120 ASN A C 1
ATOM 966 O O . ASN A 1 120 ? 17.119 7.720 -8.422 1.00 88.06 120 ASN A O 1
ATOM 970 N N . TYR A 1 121 ? 17.728 6.268 -10.030 1.00 89.69 121 TYR A N 1
ATOM 971 C CA . TYR A 1 121 ? 16.502 5.467 -10.019 1.00 89.69 121 TYR A CA 1
ATOM 972 C C . TYR A 1 121 ? 15.999 5.153 -8.607 1.00 89.69 121 TYR A C 1
ATOM 974 O O . TYR A 1 121 ? 14.860 5.460 -8.278 1.00 89.69 121 TYR A O 1
ATOM 982 N N . LYS A 1 122 ? 16.867 4.632 -7.728 1.00 87.19 122 LYS A N 1
ATOM 983 C CA . LYS A 1 122 ? 16.485 4.281 -6.350 1.00 87.19 122 LYS A CA 1
ATOM 984 C C . LYS A 1 122 ? 15.921 5.467 -5.564 1.00 87.19 122 LYS A C 1
ATOM 986 O O . LYS A 1 122 ? 15.000 5.282 -4.780 1.00 87.19 122 LYS A O 1
ATOM 991 N N . LYS A 1 123 ? 16.450 6.678 -5.771 1.00 87.88 123 LYS A N 1
ATOM 992 C CA . LYS A 1 123 ? 15.975 7.898 -5.099 1.00 87.88 123 LYS A CA 1
ATOM 993 C C . LYS A 1 123 ? 14.614 8.336 -5.644 1.00 87.88 123 LYS A C 1
ATOM 995 O O . LYS A 1 123 ? 13.755 8.737 -4.862 1.00 87.88 123 LYS A O 1
ATOM 1000 N N . ASN A 1 124 ? 14.414 8.243 -6.958 1.00 89.88 124 ASN A N 1
ATOM 1001 C CA . ASN A 1 124 ? 13.130 8.566 -7.584 1.00 89.88 124 ASN A CA 1
ATOM 1002 C C . ASN A 1 124 ? 12.063 7.537 -7.195 1.00 89.88 124 ASN A C 1
ATOM 1004 O O . ASN A 1 124 ? 10.960 7.919 -6.815 1.00 89.88 124 ASN A O 1
ATOM 1008 N N . ALA A 1 125 ? 12.401 6.249 -7.216 1.00 89.88 125 ALA A N 1
ATOM 1009 C CA . ALA A 1 125 ? 11.527 5.173 -6.770 1.00 89.88 125 ALA A CA 1
ATOM 1010 C C . ALA A 1 125 ? 11.150 5.341 -5.289 1.00 89.88 125 ALA A C 1
ATOM 1012 O O . ALA A 1 125 ? 9.969 5.305 -4.959 1.00 89.88 125 ALA A O 1
ATOM 1013 N N . ASP A 1 126 ? 12.122 5.631 -4.415 1.00 87.75 126 ASP A N 1
ATOM 1014 C CA . ASP A 1 126 ? 11.870 5.944 -3.002 1.00 87.75 126 ASP A CA 1
ATOM 1015 C C . ASP A 1 126 ? 10.856 7.084 -2.864 1.00 87.75 126 ASP A C 1
ATOM 1017 O O . ASP A 1 126 ? 9.843 6.908 -2.194 1.00 87.75 126 ASP A O 1
ATOM 1021 N N . LEU A 1 127 ? 11.055 8.207 -3.567 1.00 88.62 127 LEU A N 1
ATOM 1022 C CA . LEU A 1 127 ? 10.128 9.344 -3.550 1.00 88.62 127 LEU A CA 1
ATOM 1023 C C . LEU A 1 127 ? 8.700 8.953 -3.962 1.00 88.62 127 LEU A C 1
ATOM 1025 O O . LEU A 1 127 ? 7.746 9.367 -3.302 1.00 88.62 127 LEU A O 1
ATOM 1029 N N . HIS A 1 128 ? 8.545 8.144 -5.012 1.00 90.62 128 HIS A N 1
ATOM 1030 C CA . HIS A 1 128 ? 7.234 7.662 -5.451 1.00 90.62 128 HIS A CA 1
ATOM 1031 C C . HIS A 1 128 ? 6.577 6.750 -4.408 1.00 90.62 128 HIS A C 1
ATOM 1033 O O . HIS A 1 128 ? 5.387 6.918 -4.140 1.00 90.62 128 HIS A O 1
ATOM 1039 N N . ALA A 1 129 ? 7.332 5.862 -3.751 1.00 89.94 129 ALA A N 1
ATOM 1040 C CA . ALA A 1 129 ? 6.821 5.100 -2.608 1.00 89.94 129 ALA A CA 1
ATOM 1041 C C . ALA A 1 129 ? 6.346 6.027 -1.484 1.00 89.94 129 ALA A C 1
ATOM 1043 O O . ALA A 1 129 ? 5.254 5.825 -0.959 1.00 89.94 129 ALA A O 1
ATOM 1044 N N . LYS A 1 130 ? 7.111 7.076 -1.150 1.00 88.88 130 LYS A N 1
ATOM 1045 C CA . LYS A 1 130 ? 6.724 8.045 -0.105 1.00 88.88 130 LYS A CA 1
ATOM 1046 C C . LYS A 1 130 ? 5.398 8.713 -0.422 1.00 88.88 130 LYS A C 1
ATOM 1048 O O . LYS A 1 130 ? 4.547 8.828 0.450 1.00 88.88 130 LYS A O 1
ATOM 1053 N N . ILE A 1 131 ? 5.221 9.122 -1.675 1.00 90.50 131 ILE A N 1
ATOM 1054 C CA . ILE A 1 131 ? 3.979 9.733 -2.144 1.00 90.50 131 ILE A CA 1
ATOM 1055 C C . ILE A 1 131 ? 2.806 8.759 -1.994 1.00 90.50 131 ILE A C 1
ATOM 1057 O O . ILE A 1 131 ? 1.754 9.151 -1.492 1.00 90.50 131 ILE A O 1
ATOM 1061 N N . ILE A 1 132 ? 2.974 7.493 -2.387 1.00 92.44 132 ILE A N 1
ATOM 1062 C CA . ILE A 1 132 ? 1.926 6.474 -2.238 1.00 92.44 132 ILE A CA 1
ATOM 1063 C C . ILE A 1 132 ? 1.573 6.287 -0.760 1.00 92.44 132 ILE A C 1
ATOM 1065 O O . ILE A 1 132 ? 0.401 6.363 -0.408 1.00 92.44 132 ILE A O 1
ATOM 1069 N N . ILE A 1 133 ? 2.571 6.107 0.109 1.00 90.94 133 ILE A N 1
ATOM 1070 C CA . ILE A 1 133 ? 2.377 5.889 1.551 1.00 90.94 133 ILE A CA 1
ATOM 1071 C C . ILE A 1 133 ? 1.660 7.080 2.195 1.00 90.94 133 ILE A C 1
ATOM 1073 O O . ILE A 1 133 ? 0.650 6.895 2.876 1.00 90.94 133 ILE A O 1
ATOM 1077 N N . ASP A 1 134 ? 2.134 8.302 1.942 1.00 90.94 134 ASP A N 1
ATOM 1078 C CA . ASP A 1 134 ? 1.509 9.519 2.460 1.00 90.94 134 ASP A CA 1
ATOM 1079 C C . ASP A 1 134 ? 0.054 9.628 1.969 1.00 90.94 134 ASP A C 1
ATOM 1081 O O . ASP A 1 134 ? -0.839 9.967 2.746 1.00 90.94 134 ASP A O 1
ATOM 1085 N N . THR A 1 135 ? -0.213 9.276 0.705 1.00 91.56 135 THR A N 1
ATOM 1086 C CA . THR A 1 135 ? -1.570 9.294 0.134 1.00 91.56 135 THR A CA 1
ATOM 1087 C C . THR A 1 135 ? -2.471 8.223 0.751 1.00 91.56 135 THR A C 1
ATOM 1089 O O . THR A 1 135 ? -3.620 8.517 1.071 1.00 91.56 135 THR A O 1
ATOM 1092 N N . ILE A 1 136 ? -1.960 7.012 0.998 1.00 91.88 136 ILE A N 1
ATOM 1093 C CA . ILE A 1 136 ? -2.693 5.945 1.698 1.00 91.88 136 ILE A CA 1
ATOM 1094 C C . ILE A 1 136 ? -3.147 6.442 3.068 1.00 91.88 136 ILE A C 1
ATOM 1096 O O . ILE A 1 136 ? -4.323 6.342 3.413 1.00 91.88 136 ILE A O 1
ATOM 1100 N N . VAL A 1 137 ? -2.239 7.034 3.839 1.00 91.25 137 VAL A N 1
ATOM 1101 C CA . VAL A 1 137 ? -2.557 7.541 5.176 1.00 91.25 137 VAL A CA 1
ATOM 1102 C C . VAL A 1 137 ? -3.516 8.740 5.105 1.00 91.25 137 VAL A C 1
ATOM 1104 O O . VAL A 1 137 ? -4.423 8.876 5.930 1.00 91.25 137 VAL A O 1
ATOM 1107 N N . ARG A 1 138 ? -3.369 9.627 4.117 1.00 90.12 138 ARG A N 1
ATOM 1108 C CA . ARG A 1 138 ? -4.180 10.851 4.021 1.00 90.12 138 ARG A CA 1
ATOM 1109 C C . ARG A 1 138 ? -5.571 10.659 3.435 1.00 90.12 138 ARG A C 1
ATOM 1111 O O . ARG A 1 138 ? -6.475 11.355 3.886 1.00 90.12 138 ARG A O 1
ATOM 1118 N N . ASN A 1 139 ? -5.761 9.725 2.512 1.00 90.81 139 ASN A N 1
ATOM 1119 C CA . ASN A 1 139 ? -7.018 9.625 1.764 1.00 90.81 139 ASN A CA 1
ATOM 1120 C C . ASN A 1 139 ? -7.937 8.511 2.249 1.00 90.81 139 ASN A C 1
ATOM 1122 O O . ASN A 1 139 ? -9.111 8.511 1.898 1.00 90.81 139 ASN A O 1
ATOM 1126 N N . THR A 1 140 ? -7.432 7.599 3.077 1.00 92.12 140 THR A N 1
ATOM 1127 C CA . THR A 1 140 ? -8.191 6.430 3.521 1.00 92.12 140 THR A CA 1
ATOM 1128 C C . THR A 1 140 ? -8.578 6.512 4.998 1.00 92.12 140 THR A C 1
ATOM 1130 O O . THR A 1 140 ? -8.065 7.341 5.764 1.00 92.12 140 THR A O 1
ATOM 1133 N N . VAL A 1 141 ? -9.440 5.579 5.414 1.00 91.62 141 VAL A N 1
ATOM 1134 C CA . VAL A 1 141 ? -9.860 5.366 6.812 1.00 91.62 141 VAL A CA 1
ATOM 1135 C C . VAL A 1 141 ? -8.667 5.119 7.752 1.00 91.62 141 VAL A C 1
ATOM 1137 O O . VAL A 1 141 ? -8.760 5.392 8.950 1.00 91.62 141 VAL A O 1
ATOM 1140 N N . ILE A 1 142 ? -7.518 4.671 7.225 1.00 90.94 142 ILE A N 1
ATOM 1141 C CA . ILE A 1 142 ? -6.290 4.451 8.006 1.00 90.94 142 ILE A CA 1
ATOM 1142 C C . ILE A 1 142 ? -5.876 5.726 8.740 1.00 90.94 142 ILE A C 1
ATOM 1144 O O . ILE A 1 142 ? -5.534 5.670 9.920 1.00 90.94 142 ILE A O 1
ATOM 1148 N N . GLY A 1 143 ? -5.940 6.885 8.081 1.00 89.19 143 GLY A N 1
ATOM 1149 C CA . GLY A 1 143 ? -5.575 8.133 8.742 1.00 89.19 143 GLY A CA 1
ATOM 1150 C C . GLY A 1 143 ? -6.579 8.564 9.804 1.00 89.19 143 GLY A C 1
ATOM 1151 O O . GLY A 1 143 ? -6.162 9.103 10.821 1.00 89.19 143 GLY A O 1
ATOM 1152 N N . ASP A 1 144 ? -7.873 8.279 9.641 1.00 89.81 144 ASP A N 1
ATOM 1153 C CA . ASP 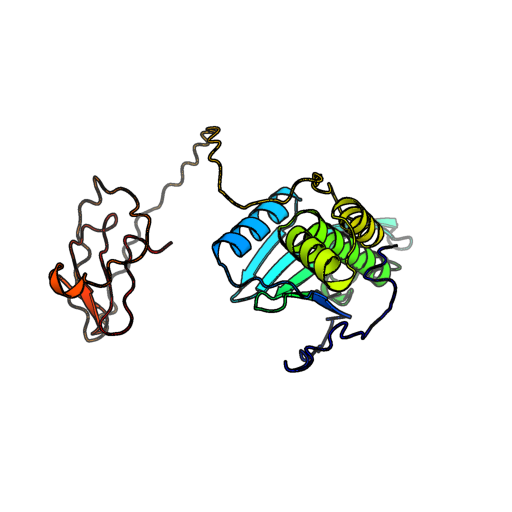A 1 144 ? -8.876 8.624 10.658 1.00 89.81 144 ASP A CA 1
ATOM 1154 C C . ASP A 1 144 ? -8.650 7.836 11.954 1.00 89.81 144 ASP A C 1
ATOM 1156 O O . ASP A 1 144 ? -8.694 8.413 13.047 1.00 89.81 144 ASP A O 1
ATOM 1160 N N . ARG A 1 145 ? -8.330 6.541 11.813 1.00 90.56 145 ARG A N 1
ATOM 1161 C CA . ARG A 1 145 ? -7.952 5.646 12.918 1.00 90.56 145 ARG A CA 1
ATOM 1162 C C . ARG A 1 145 ? -6.612 6.041 13.539 1.00 90.56 145 ARG A C 1
ATOM 1164 O O . ARG A 1 145 ? -6.483 6.047 14.761 1.00 90.56 145 ARG A O 1
ATOM 1171 N N . LEU A 1 146 ? -5.638 6.451 12.725 1.00 88.69 146 LEU A N 1
ATOM 1172 C CA . LEU A 1 146 ? -4.349 6.932 13.221 1.00 88.69 146 LEU A CA 1
ATOM 1173 C C . LEU A 1 146 ? -4.489 8.229 14.032 1.00 88.69 146 LEU A C 1
ATOM 1175 O O . LEU A 1 146 ? -3.859 8.355 15.079 1.00 88.69 146 LEU A O 1
ATOM 1179 N N . ILE A 1 147 ? -5.342 9.166 13.605 1.00 89.06 147 ILE A N 1
ATOM 1180 C CA . ILE A 1 147 ? -5.620 10.382 14.386 1.00 89.06 147 ILE A CA 1
ATOM 1181 C C . ILE A 1 147 ? -6.251 10.001 15.730 1.00 89.06 147 ILE A C 1
ATOM 1183 O O . ILE A 1 147 ? -5.792 10.486 16.758 1.00 89.06 147 ILE A O 1
ATOM 1187 N N . ALA A 1 148 ? -7.221 9.077 15.748 1.00 89.06 148 ALA A N 1
ATOM 1188 C CA . ALA A 1 148 ? -7.830 8.603 16.997 1.00 89.06 148 ALA A CA 1
ATOM 1189 C C . ALA A 1 148 ? -6.800 7.968 17.955 1.00 89.06 148 ALA A C 1
ATOM 1191 O O . ALA A 1 148 ? -6.865 8.153 19.172 1.00 89.06 148 ALA A O 1
ATOM 1192 N N . HIS A 1 149 ? -5.808 7.254 17.414 1.00 88.12 149 HIS A N 1
ATOM 1193 C CA . HIS A 1 149 ? -4.700 6.719 18.201 1.00 88.12 149 HIS A CA 1
ATOM 1194 C C . HIS A 1 149 ? -3.794 7.825 18.776 1.00 88.12 149 HIS A C 1
ATOM 1196 O O . HIS A 1 149 ? -3.403 7.752 19.945 1.00 88.12 149 HIS A O 1
ATOM 1202 N N . ILE A 1 150 ? -3.466 8.853 17.983 1.00 86.56 150 ILE A N 1
ATOM 1203 C CA . ILE A 1 150 ? -2.668 10.012 18.427 1.00 86.56 150 ILE A CA 1
ATOM 1204 C C . ILE A 1 150 ? -3.400 10.767 19.545 1.00 86.56 150 ILE A C 1
ATOM 1206 O O . ILE A 1 150 ? -2.799 11.026 20.586 1.00 86.56 150 ILE A O 1
ATOM 1210 N N . GLU A 1 151 ? -4.701 11.028 19.387 1.00 89.31 151 GLU A N 1
ATOM 1211 C CA . GLU A 1 151 ? -5.539 11.675 20.408 1.00 89.31 151 GLU A CA 1
ATOM 1212 C C . GLU A 1 151 ? -5.486 10.919 21.740 1.00 89.31 151 GLU A C 1
ATOM 1214 O O . GLU A 1 151 ? -5.290 11.514 22.799 1.00 89.31 151 GLU A O 1
ATOM 1219 N N . LYS A 1 152 ? -5.599 9.587 21.695 1.00 89.19 152 LYS A N 1
ATOM 1220 C CA . LYS A 1 152 ? -5.568 8.744 22.896 1.00 89.19 152 LYS A CA 1
ATOM 1221 C C . LYS A 1 152 ? -4.191 8.706 23.564 1.00 89.19 152 LYS A C 1
ATOM 1223 O O . LYS A 1 152 ? -4.111 8.725 24.791 1.00 89.19 152 LYS A O 1
ATOM 1228 N N . THR A 1 153 ? -3.126 8.610 22.773 1.00 86.56 153 THR A N 1
ATOM 1229 C CA . THR A 1 153 ? -1.758 8.413 23.283 1.00 86.56 153 THR A CA 1
ATOM 1230 C C . THR A 1 153 ? -1.170 9.713 23.820 1.00 86.56 153 THR A C 1
ATOM 1232 O O . THR A 1 153 ? -0.560 9.729 24.887 1.00 86.56 153 THR A O 1
ATOM 1235 N N . GLU A 1 154 ? -1.387 10.814 23.103 1.00 86.31 154 GLU A N 1
ATOM 1236 C CA . GLU A 1 154 ? -0.763 12.109 23.388 1.00 86.31 154 GLU A CA 1
ATOM 1237 C C . GLU A 1 154 ? -1.709 13.088 24.086 1.00 86.31 154 GLU A C 1
ATOM 1239 O O . GLU A 1 154 ? -1.272 14.156 24.507 1.00 86.31 154 GLU A O 1
ATOM 1244 N N . LYS A 1 155 ? -2.991 12.722 24.253 1.00 88.50 155 LYS A N 1
ATOM 1245 C CA . LYS A 1 155 ? -4.037 13.560 24.871 1.00 88.50 155 LYS A CA 1
ATOM 1246 C C . LYS A 1 155 ? -4.191 14.924 24.182 1.00 88.50 155 LYS A C 1
ATOM 1248 O O . LYS A 1 155 ? -4.535 15.912 24.826 1.00 88.50 155 LYS A O 1
ATOM 1253 N N . LEU A 1 156 ? -3.916 14.965 22.880 1.00 84.25 156 LEU A N 1
ATOM 1254 C CA . LEU A 1 156 ? -4.051 16.148 22.035 1.00 84.25 156 LEU A CA 1
ATOM 1255 C C . LEU A 1 156 ? -5.500 16.346 21.591 1.00 84.25 156 LEU A C 1
ATOM 1257 O O . LEU A 1 156 ? -6.304 15.410 21.569 1.00 84.25 156 LEU A O 1
ATOM 1261 N N . THR A 1 157 ? -5.825 17.569 21.183 1.00 88.44 157 THR A N 1
ATOM 1262 C CA . THR A 1 157 ? -7.108 17.853 20.534 1.00 88.44 157 THR A CA 1
ATOM 1263 C C . THR A 1 157 ? -7.149 17.283 19.109 1.00 88.44 157 THR A C 1
ATOM 1265 O O . THR A 1 157 ? -6.110 17.045 18.480 1.00 88.44 157 THR A O 1
ATOM 1268 N N . ARG A 1 158 ? -8.356 17.095 18.552 1.00 83.38 158 ARG A N 1
ATOM 1269 C CA . ARG A 1 158 ? -8.541 16.591 17.176 1.00 83.38 158 ARG A CA 1
ATOM 1270 C C . ARG A 1 158 ? -7.798 17.434 16.143 1.00 83.38 158 ARG A C 1
ATOM 1272 O O . ARG A 1 158 ? -7.101 16.884 15.296 1.00 83.38 158 ARG A O 1
ATOM 1279 N N . LYS A 1 159 ? -7.896 18.762 16.268 1.00 88.12 159 LYS A N 1
ATOM 1280 C CA . LYS A 1 159 ? -7.208 19.751 15.420 1.00 88.12 159 LYS A CA 1
ATOM 1281 C C . LYS A 1 159 ? -5.695 19.541 15.418 1.00 88.12 159 LYS A C 1
ATOM 1283 O O . LYS A 1 159 ? -5.080 19.444 14.362 1.00 88.12 159 LYS A O 1
ATOM 1288 N N . GLU A 1 160 ? -5.095 19.441 16.601 1.00 88.38 160 GLU A N 1
ATOM 1289 C CA . GLU A 1 160 ? -3.648 19.246 16.753 1.00 88.38 160 GLU A CA 1
ATOM 1290 C C . GLU A 1 160 ? -3.201 17.890 16.202 1.00 88.38 160 GLU A C 1
ATOM 1292 O O . GLU A 1 160 ? -2.158 17.789 15.559 1.00 88.38 160 GLU A O 1
ATOM 1297 N N . SER A 1 161 ? -4.018 16.855 16.394 1.00 86.94 161 SER A N 1
ATOM 1298 C CA . SER A 1 161 ? -3.739 15.508 15.893 1.00 86.94 161 SER A CA 1
ATOM 1299 C C . SER A 1 161 ? -3.829 15.434 14.364 1.00 86.94 161 SER A C 1
ATOM 1301 O O . SER A 1 161 ? -3.008 14.765 13.732 1.00 86.94 161 SER A O 1
ATOM 1303 N N . ILE A 1 162 ? -4.769 16.168 13.753 1.00 88.06 162 ILE A N 1
ATOM 1304 C CA . ILE A 1 162 ? -4.828 16.359 12.298 1.00 88.06 162 ILE A CA 1
ATOM 1305 C C . ILE A 1 162 ? -3.553 17.057 11.830 1.00 88.06 162 ILE A C 1
ATOM 1307 O O . ILE A 1 162 ? -2.839 16.480 11.016 1.00 88.06 162 ILE A O 1
ATOM 1311 N N . LEU A 1 163 ? -3.213 18.225 12.388 1.00 89.06 163 LEU A N 1
ATOM 1312 C CA . LEU A 1 163 ? -2.008 18.982 12.016 1.00 89.06 163 LEU A CA 1
ATOM 1313 C C . LEU A 1 163 ? -0.732 18.140 12.129 1.00 89.06 163 LEU A C 1
ATOM 1315 O O . LEU A 1 163 ? 0.135 18.197 11.255 1.00 89.06 163 LEU A O 1
ATOM 1319 N N . LYS A 1 164 ? -0.629 17.310 13.171 1.00 87.25 164 LYS A N 1
ATOM 1320 C CA . LYS A 1 164 ? 0.481 16.370 13.332 1.00 87.25 164 LYS A CA 1
ATOM 1321 C C . LYS A 1 164 ? 0.528 15.352 12.197 1.00 87.25 164 LYS A C 1
ATOM 1323 O O . LYS A 1 164 ? 1.599 15.114 11.639 1.00 87.25 164 LYS A O 1
ATOM 1328 N N . LEU A 1 165 ? -0.613 14.776 11.822 1.00 87.06 165 LEU A N 1
ATOM 1329 C CA . LEU A 1 165 ? -0.687 13.868 10.681 1.00 87.06 165 LEU A CA 1
ATOM 1330 C C . LEU A 1 165 ? -0.282 14.562 9.374 1.00 87.06 165 LEU A C 1
ATOM 1332 O O . LEU A 1 165 ? 0.420 13.964 8.557 1.00 87.06 165 LEU A O 1
ATOM 1336 N N . GLU A 1 166 ? -0.681 15.819 9.178 1.00 87.56 166 GLU A N 1
ATOM 1337 C CA . GLU A 1 166 ? -0.307 16.586 7.987 1.00 87.56 166 GLU A CA 1
ATOM 1338 C C . GLU A 1 166 ? 1.190 16.866 7.926 1.00 87.56 166 GLU A C 1
ATOM 1340 O O . GLU A 1 166 ? 1.808 16.667 6.880 1.00 87.56 166 GLU A O 1
ATOM 1345 N N . ALA A 1 167 ? 1.789 17.239 9.057 1.00 87.75 167 ALA A N 1
ATOM 1346 C CA . ALA A 1 167 ? 3.231 17.406 9.168 1.00 87.75 167 ALA A CA 1
ATOM 1347 C C . ALA A 1 167 ? 3.973 16.099 8.840 1.00 87.75 167 ALA A C 1
ATOM 1349 O O . ALA A 1 167 ? 5.019 16.123 8.188 1.00 87.75 167 ALA A O 1
ATOM 1350 N N . LEU A 1 168 ? 3.417 14.953 9.248 1.00 84.75 168 LEU A N 1
ATOM 1351 C CA . LEU A 1 168 ? 3.981 13.631 8.981 1.00 84.75 168 LEU A CA 1
ATOM 1352 C C . LEU A 1 168 ? 3.930 13.218 7.501 1.00 84.75 168 LEU A C 1
ATOM 1354 O O . LEU A 1 168 ? 4.855 12.539 7.048 1.00 84.75 168 LEU A O 1
ATOM 1358 N N . THR A 1 169 ? 2.905 13.658 6.762 1.00 87.50 169 THR A N 1
ATOM 1359 C CA . THR A 1 169 ? 2.567 13.208 5.391 1.00 87.50 169 THR A CA 1
ATOM 1360 C C . THR A 1 169 ? 2.491 14.350 4.354 1.00 87.50 169 THR A C 1
ATOM 1362 O O . THR A 1 169 ? 1.458 14.565 3.711 1.00 87.50 169 THR A O 1
ATOM 1365 N N . PRO A 1 170 ? 3.575 15.115 4.147 1.00 87.38 170 PRO A N 1
ATOM 1366 C CA . PRO A 1 170 ? 3.584 16.277 3.261 1.00 87.38 170 PRO A CA 1
ATOM 1367 C C . PRO A 1 170 ? 3.522 15.943 1.762 1.00 87.38 170 PRO A C 1
ATOM 1369 O O . PRO A 1 170 ? 3.345 16.855 0.960 1.00 87.38 170 PRO A O 1
ATOM 1372 N N . LEU A 1 171 ? 3.727 14.687 1.349 1.00 87.00 171 LEU A N 1
ATOM 1373 C CA . LEU A 1 171 ? 3.798 14.291 -0.066 1.00 87.00 171 LEU A CA 1
ATOM 1374 C C . LEU A 1 171 ? 2.504 13.647 -0.586 1.00 87.00 171 LEU A C 1
ATOM 1376 O O . LEU A 1 171 ? 2.500 13.096 -1.687 1.00 87.00 171 LEU A O 1
ATOM 1380 N N . ALA A 1 172 ? 1.418 13.688 0.188 1.00 84.56 172 ALA A N 1
ATOM 1381 C CA . ALA A 1 172 ? 0.149 13.091 -0.208 1.00 84.56 172 ALA A CA 1
ATOM 1382 C C . ALA A 1 172 ? -0.437 13.764 -1.459 1.00 84.56 172 ALA A C 1
ATOM 1384 O O . ALA A 1 172 ? -0.520 14.991 -1.547 1.00 84.56 172 ALA A O 1
ATOM 1385 N N . LYS A 1 173 ? -0.890 12.953 -2.417 1.00 83.69 173 LYS A N 1
ATOM 1386 C CA . LYS A 1 173 ? -1.607 13.426 -3.605 1.00 83.69 173 LYS A CA 1
ATOM 1387 C C . LYS A 1 173 ? -3.082 13.626 -3.273 1.00 83.69 173 LYS A C 1
ATOM 1389 O O . LYS A 1 173 ? -3.727 12.706 -2.781 1.00 83.69 173 LYS A O 1
ATOM 1394 N N . ASN A 1 174 ? -3.611 14.806 -3.597 1.00 82.44 174 ASN A N 1
ATOM 1395 C CA . ASN A 1 174 ? -5.023 15.168 -3.423 1.00 82.44 174 ASN A CA 1
ATOM 1396 C C . ASN A 1 174 ? -5.564 14.784 -2.031 1.00 82.44 174 ASN A C 1
ATOM 1398 O O . ASN A 1 174 ? -6.445 13.928 -1.939 1.00 82.44 174 ASN A O 1
ATOM 1402 N N . PRO A 1 175 ? -5.000 15.352 -0.947 1.00 79.88 175 PRO A N 1
ATOM 1403 C CA . PRO A 1 175 ? -5.349 14.956 0.407 1.00 79.88 175 PRO A CA 1
ATOM 1404 C C . PRO A 1 175 ? -6.832 15.203 0.693 1.00 79.88 175 PRO A C 1
ATOM 1406 O O . PRO A 1 175 ? -7.340 16.302 0.470 1.00 79.88 175 PRO A O 1
ATOM 1409 N N . LYS A 1 176 ? -7.512 14.197 1.247 1.00 81.31 176 LYS A N 1
ATOM 1410 C CA . LYS A 1 176 ? -8.881 14.351 1.753 1.00 81.31 176 LYS A CA 1
ATOM 1411 C C . LYS A 1 176 ? -8.903 15.383 2.887 1.00 81.31 176 LYS A C 1
ATOM 1413 O O . LYS A 1 176 ? -8.157 15.256 3.863 1.00 81.31 176 LYS A O 1
ATOM 1418 N N . THR A 1 177 ? -9.766 16.391 2.767 1.00 76.25 177 THR A N 1
ATOM 1419 C CA . THR A 1 177 ? -10.019 17.357 3.844 1.00 76.25 177 THR A CA 1
ATOM 1420 C C . THR A 1 177 ? -10.695 16.640 5.008 1.00 76.25 177 THR A C 1
ATOM 1422 O O . THR A 1 177 ? -11.680 15.926 4.815 1.00 76.25 177 THR A O 1
ATOM 1425 N N . ARG A 1 178 ? -10.151 16.806 6.215 1.00 74.38 178 ARG A N 1
ATOM 1426 C CA . ARG A 1 178 ? -10.714 16.250 7.448 1.00 74.38 178 ARG A CA 1
ATOM 1427 C C . ARG A 1 178 ? -11.224 17.394 8.311 1.00 74.38 178 ARG A C 1
ATOM 1429 O O . ARG A 1 178 ? -10.471 18.316 8.602 1.00 74.38 178 ARG A O 1
ATOM 1436 N N . ASP A 1 179 ? -12.488 17.312 8.705 1.00 69.50 179 ASP A N 1
ATOM 1437 C CA . ASP A 1 179 ? -13.115 18.295 9.584 1.00 69.50 179 ASP A CA 1
ATOM 1438 C C . ASP A 1 179 ? -12.839 17.992 11.064 1.00 69.50 179 ASP A C 1
ATOM 1440 O O . ASP A 1 179 ? -12.562 16.859 11.462 1.00 69.50 179 ASP A O 1
ATOM 1444 N N . ASP A 1 180 ? -13.008 19.012 11.904 1.00 58.16 180 ASP A N 1
ATOM 1445 C CA . ASP A 1 180 ? -12.798 18.952 13.357 1.00 58.16 180 ASP A CA 1
ATOM 1446 C C . ASP A 1 180 ? -13.852 18.149 14.132 1.00 58.16 180 ASP A C 1
ATOM 1448 O O . ASP A 1 180 ? -13.782 18.047 15.358 1.00 58.16 180 ASP A O 1
ATOM 1452 N N . LYS A 1 181 ? -14.856 17.592 13.446 1.00 54.44 181 LYS A N 1
ATOM 1453 C CA . LYS A 1 181 ? -15.901 16.779 14.073 1.00 54.44 181 LYS A CA 1
ATOM 1454 C C . LYS A 1 181 ? -15.526 15.295 14.009 1.00 54.44 181 LYS A C 1
ATOM 1456 O O . LYS A 1 181 ? -15.074 14.832 12.963 1.00 54.44 181 LYS A O 1
ATOM 1461 N N . PRO A 1 182 ? -15.740 14.522 15.089 1.00 49.31 182 PRO A N 1
ATOM 1462 C CA . PRO A 1 182 ? -15.506 13.086 15.063 1.00 49.31 182 PRO A CA 1
ATOM 1463 C C . PRO A 1 182 ? -16.407 12.435 14.008 1.00 49.31 182 PRO A C 1
ATOM 1465 O O . PRO A 1 182 ? -17.624 12.633 14.003 1.00 49.31 182 PRO A O 1
ATOM 1468 N N . VAL A 1 183 ? -15.805 11.657 13.108 1.00 53.22 183 VAL A N 1
ATOM 1469 C CA . VAL A 1 183 ? -16.542 10.844 12.138 1.00 53.22 183 VAL A CA 1
ATOM 1470 C C . VAL A 1 183 ? -17.159 9.671 12.899 1.00 53.22 183 VAL A C 1
ATOM 1472 O O . VAL A 1 183 ? -16.484 8.695 13.212 1.00 53.22 183 VAL A O 1
ATOM 1475 N N . ILE A 1 184 ? -18.446 9.783 13.228 1.00 43.59 184 ILE A N 1
ATOM 1476 C CA . ILE A 1 184 ? -19.280 8.639 13.604 1.00 43.59 184 ILE A CA 1
ATOM 1477 C C . ILE A 1 184 ? -19.743 8.017 12.288 1.00 43.59 184 ILE A C 1
ATOM 1479 O O . ILE A 1 184 ? -20.510 8.628 11.543 1.00 43.59 184 ILE A O 1
ATOM 1483 N N . THR A 1 185 ? -19.247 6.826 11.970 1.00 37.00 185 THR A N 1
ATOM 1484 C CA . THR A 1 185 ? -19.618 6.083 10.764 1.00 37.00 185 THR A CA 1
ATOM 1485 C C . THR A 1 185 ? -21.078 5.632 10.859 1.00 37.00 185 THR A C 1
ATOM 1487 O O . THR A 1 185 ? -21.395 4.594 11.429 1.00 37.00 185 THR A O 1
ATOM 1490 N N . GLN A 1 186 ? -21.982 6.420 10.283 1.00 29.56 186 GLN A N 1
ATOM 1491 C CA . GLN A 1 186 ? -23.244 5.932 9.731 1.00 29.56 186 GLN A CA 1
ATOM 1492 C C . GLN A 1 186 ? -23.187 6.168 8.218 1.00 29.56 186 GLN A C 1
ATOM 1494 O O . GLN A 1 186 ? -22.941 7.306 7.806 1.00 29.56 186 GLN A O 1
ATOM 1499 N N . PRO A 1 187 ? -23.375 5.141 7.370 1.00 34.09 187 PRO A N 1
ATOM 1500 C CA . PRO A 1 187 ? -23.405 5.345 5.931 1.00 34.09 187 PRO A CA 1
ATOM 1501 C C . PRO A 1 187 ? -24.689 6.097 5.559 1.00 34.09 187 PRO A C 1
ATOM 1503 O O . PRO A 1 187 ? -25.783 5.538 5.558 1.00 34.09 187 PRO A O 1
ATOM 1506 N N . LYS A 1 188 ? -24.554 7.392 5.254 1.00 27.73 188 LYS A N 1
ATOM 1507 C CA . LYS A 1 188 ? -25.577 8.146 4.529 1.00 27.73 188 LYS A CA 1
ATOM 1508 C C . LYS A 1 188 ? -25.431 7.837 3.045 1.00 27.73 188 LYS A C 1
ATOM 1510 O O . LYS A 1 188 ? -24.448 8.208 2.411 1.00 27.73 188 LYS A O 1
ATOM 1515 N N . SER A 1 189 ? -26.444 7.155 2.534 1.00 29.30 189 SER A N 1
ATOM 1516 C CA . SER A 1 189 ? -26.775 7.014 1.127 1.00 29.30 189 SER A CA 1
ATOM 1517 C C . SER A 1 189 ? -26.893 8.384 0.455 1.00 29.30 189 SER A C 1
ATOM 1519 O O . SER A 1 189 ? -27.795 9.157 0.782 1.00 29.30 189 SER A O 1
ATOM 1521 N N . THR A 1 190 ? -26.044 8.639 -0.533 1.00 26.22 190 THR A N 1
ATOM 1522 C CA . THR A 1 190 ? -26.358 9.591 -1.598 1.00 26.22 190 THR A CA 1
ATOM 1523 C C . THR A 1 190 ? -26.141 8.858 -2.910 1.00 26.22 190 THR A C 1
ATOM 1525 O O . THR A 1 190 ? -25.017 8.699 -3.376 1.00 26.22 190 THR A O 1
ATOM 1528 N N . VAL A 1 191 ? -27.240 8.330 -3.443 1.00 27.59 191 VAL A N 1
ATOM 1529 C CA . VAL A 1 191 ? -27.314 7.748 -4.779 1.00 27.59 191 VAL A CA 1
ATOM 1530 C C . VAL A 1 191 ? -27.350 8.919 -5.755 1.00 27.59 191 VAL A C 1
ATOM 1532 O O . VAL A 1 191 ? -28.296 9.702 -5.743 1.00 27.59 191 VAL A O 1
ATOM 1535 N N . ALA A 1 192 ? -26.305 9.060 -6.563 1.00 26.41 192 ALA A N 1
ATOM 1536 C CA . ALA A 1 192 ? -26.360 9.803 -7.810 1.00 26.41 192 ALA A CA 1
ATOM 1537 C C . ALA A 1 192 ? -26.157 8.776 -8.924 1.00 26.41 192 ALA A C 1
ATOM 1539 O O . ALA A 1 192 ? -25.091 8.172 -9.039 1.00 26.41 192 ALA A O 1
ATOM 1540 N N . GLU A 1 193 ? -27.234 8.533 -9.665 1.00 28.59 193 GLU A N 1
ATOM 1541 C CA . GLU A 1 193 ? -27.268 7.707 -10.864 1.00 28.59 193 GLU A CA 1
ATOM 1542 C C . GLU A 1 193 ? -26.257 8.222 -11.888 1.00 28.59 193 GLU A C 1
ATOM 1544 O O . GLU A 1 193 ? -26.327 9.376 -12.309 1.00 28.59 193 GLU A O 1
ATOM 1549 N N . ILE A 1 194 ? -25.375 7.341 -12.354 1.00 27.98 194 ILE A N 1
ATOM 1550 C CA . ILE A 1 194 ? -24.820 7.442 -13.700 1.00 27.98 194 ILE A CA 1
ATOM 1551 C C . ILE A 1 194 ? -24.976 6.065 -14.333 1.00 27.98 194 ILE A C 1
ATOM 1553 O O . ILE A 1 194 ? -24.369 5.082 -13.917 1.00 27.98 194 ILE A O 1
ATOM 1557 N N . GLN A 1 195 ? -25.879 6.024 -15.309 1.00 29.48 195 GLN A N 1
ATOM 1558 C CA . GLN A 1 195 ? -26.031 4.943 -16.265 1.00 29.48 195 GLN A CA 1
ATOM 1559 C C . GLN A 1 195 ? -24.769 4.880 -17.125 1.00 29.48 195 GLN A C 1
ATOM 1561 O O . GLN A 1 195 ? -24.447 5.855 -17.800 1.00 29.48 195 GLN A O 1
ATOM 1566 N N . GLU A 1 196 ? -24.123 3.722 -17.188 1.00 30.02 196 GLU A N 1
ATOM 1567 C CA . GLU A 1 196 ? -23.235 3.412 -18.301 1.00 30.02 196 GLU A CA 1
ATOM 1568 C C . GLU A 1 196 ? -23.537 1.997 -18.792 1.00 30.02 196 GLU A C 1
ATOM 1570 O O . GLU A 1 196 ? -23.454 1.007 -18.067 1.00 30.02 196 GLU A O 1
ATOM 1575 N N . LYS A 1 197 ? -24.022 1.948 -20.034 1.00 28.59 197 LYS A N 1
ATOM 1576 C CA . LYS A 1 197 ? -24.265 0.732 -20.796 1.00 28.59 197 LYS A CA 1
ATOM 1577 C C . LYS A 1 197 ? -22.909 0.166 -21.196 1.00 28.59 197 LYS A C 1
ATOM 1579 O O . LYS A 1 197 ? -22.263 0.750 -22.060 1.00 28.59 197 LYS A O 1
ATOM 1584 N N . GLU A 1 198 ? -22.547 -1.003 -20.685 1.00 29.61 198 GLU A N 1
ATOM 1585 C CA . GLU A 1 198 ? -21.584 -1.862 -21.371 1.00 29.61 198 GLU A CA 1
ATOM 1586 C C . GLU A 1 198 ? -22.240 -3.175 -21.779 1.00 29.61 198 GLU A C 1
ATOM 1588 O O . GLU A 1 198 ? -22.735 -3.973 -20.987 1.00 29.61 198 GLU A O 1
ATOM 1593 N N . ASN A 1 199 ? -22.287 -3.320 -23.096 1.00 27.30 199 ASN A N 1
ATOM 1594 C CA . ASN A 1 199 ? -22.787 -4.445 -23.843 1.00 27.30 199 ASN A CA 1
ATOM 1595 C C . ASN A 1 199 ? -21.653 -5.476 -23.908 1.00 27.30 199 ASN A C 1
ATOM 1597 O O . ASN A 1 199 ? -20.699 -5.280 -24.656 1.00 27.30 199 ASN A O 1
ATOM 1601 N N . LEU A 1 200 ? -21.738 -6.552 -23.128 1.00 30.02 200 LEU A N 1
ATOM 1602 C CA . LEU A 1 200 ? -20.839 -7.699 -23.246 1.00 30.02 200 LEU A CA 1
ATOM 1603 C C . LEU A 1 200 ? -21.669 -8.955 -23.495 1.00 30.02 200 LEU A C 1
ATOM 1605 O O . LEU A 1 200 ? -22.251 -9.564 -22.601 1.00 30.02 200 LEU A O 1
ATOM 1609 N N . SER A 1 201 ? -21.722 -9.305 -24.776 1.00 26.91 201 SER A N 1
ATOM 1610 C CA . SER A 1 201 ? -22.130 -10.597 -25.302 1.00 26.91 201 SER A CA 1
ATOM 1611 C C . SER A 1 201 ? -21.253 -11.700 -24.708 1.00 26.91 201 SER A C 1
ATOM 1613 O O . SER A 1 201 ? -20.080 -11.811 -25.067 1.00 26.91 201 SER A O 1
ATOM 1615 N N . VAL A 1 202 ? -21.819 -12.529 -23.832 1.00 29.52 202 VAL A N 1
ATOM 1616 C CA . VAL A 1 202 ? -21.183 -13.780 -23.409 1.00 29.52 202 VAL A CA 1
ATOM 1617 C C . VAL A 1 202 ? -21.747 -14.897 -24.271 1.00 29.52 202 VAL A C 1
ATOM 1619 O O . VAL A 1 202 ? -22.905 -15.296 -24.146 1.00 29.52 202 VAL A O 1
ATOM 1622 N N . SER A 1 203 ? -20.909 -15.356 -25.194 1.00 27.91 203 SER A N 1
ATOM 1623 C CA . SER A 1 203 ? -21.085 -16.590 -25.942 1.00 27.91 203 SER A CA 1
ATOM 1624 C C . SER A 1 203 ? -21.204 -17.769 -24.981 1.00 27.91 203 SER A C 1
ATOM 1626 O O . SER A 1 203 ? -20.341 -18.002 -24.137 1.00 27.91 203 SER A O 1
ATOM 1628 N N . SER A 1 204 ? -22.291 -18.510 -25.146 1.00 32.53 204 SER A N 1
ATOM 1629 C CA . SER A 1 204 ? -22.541 -19.813 -24.556 1.00 32.53 204 SER A CA 1
ATOM 1630 C C . SER A 1 204 ? -21.500 -20.828 -25.033 1.00 32.53 204 SER A C 1
ATOM 1632 O O . SER A 1 204 ? -21.569 -21.282 -26.174 1.00 32.53 204 SER A O 1
ATOM 1634 N N . GLU A 1 205 ? -20.590 -21.231 -24.153 1.00 26.77 205 GLU A N 1
ATOM 1635 C CA . GLU A 1 205 ? -19.862 -22.488 -24.306 1.00 26.77 205 GLU A CA 1
ATOM 1636 C C . GLU A 1 205 ? -20.205 -23.418 -23.147 1.00 26.77 205 GLU A C 1
ATOM 1638 O O . GLU A 1 205 ? -19.836 -23.234 -21.988 1.00 26.77 205 GLU A O 1
ATOM 1643 N N . SER A 1 206 ? -20.983 -24.428 -23.512 1.00 31.86 206 SER A N 1
ATOM 1644 C CA . SER A 1 206 ? -21.196 -25.661 -22.784 1.00 31.86 206 SER A CA 1
ATOM 1645 C C . SER A 1 206 ? -19.880 -26.425 -22.644 1.00 31.86 206 SER A C 1
ATOM 1647 O O . SER A 1 206 ? -19.356 -26.926 -23.639 1.00 31.86 206 SER A O 1
ATOM 1649 N N . VAL A 1 207 ? -19.401 -26.608 -21.416 1.00 30.86 207 VAL A N 1
ATOM 1650 C CA . VAL A 1 207 ? -18.446 -27.676 -21.105 1.00 30.86 207 VAL A CA 1
ATOM 1651 C C . VAL A 1 207 ? -19.104 -28.613 -20.107 1.00 30.86 207 VAL A C 1
ATOM 1653 O O . VAL A 1 207 ? -19.235 -28.324 -18.919 1.00 30.86 207 VAL A O 1
ATOM 1656 N N . GLY A 1 208 ? -19.593 -29.725 -20.647 1.00 30.70 208 GLY A N 1
ATOM 1657 C CA . GLY A 1 208 ? -20.048 -30.868 -19.882 1.00 30.70 208 GLY A CA 1
ATOM 1658 C C . GLY A 1 208 ? -18.887 -31.751 -19.423 1.00 30.70 208 GLY A C 1
ATOM 1659 O O . GLY A 1 208 ? -17.814 -31.769 -20.017 1.00 30.70 208 GLY A O 1
ATOM 1660 N N . SER A 1 209 ? -19.209 -32.519 -18.383 1.00 32.25 209 SER A N 1
ATOM 1661 C CA . SER A 1 209 ? -18.580 -33.755 -17.911 1.00 32.25 209 SER A CA 1
ATOM 1662 C C . SER A 1 209 ? -17.142 -33.691 -17.393 1.00 32.25 209 SER A C 1
ATOM 1664 O O . SER A 1 209 ? -16.199 -34.023 -18.100 1.00 32.25 209 SER A O 1
ATOM 1666 N N . ASP A 1 210 ? -17.029 -33.500 -16.077 1.00 32.50 210 ASP A N 1
ATOM 1667 C CA . ASP A 1 210 ? -16.294 -34.485 -15.283 1.00 32.50 210 ASP A CA 1
ATOM 1668 C C . ASP A 1 210 ? -17.113 -34.817 -14.026 1.00 32.50 210 ASP A C 1
ATOM 1670 O O . ASP A 1 210 ? -17.301 -33.998 -13.120 1.00 32.50 210 ASP A O 1
ATOM 1674 N N . LEU A 1 211 ? -17.740 -35.994 -14.046 1.00 43.53 211 LEU A N 1
ATOM 1675 C CA . LEU A 1 211 ? -18.705 -36.446 -13.050 1.00 43.53 211 LEU A CA 1
ATOM 1676 C C . LEU A 1 211 ? -17.941 -36.883 -11.794 1.00 43.53 211 LEU A C 1
ATOM 1678 O O . LEU A 1 211 ? -17.667 -38.062 -11.581 1.00 43.53 211 LEU A O 1
ATOM 1682 N N . SER A 1 212 ?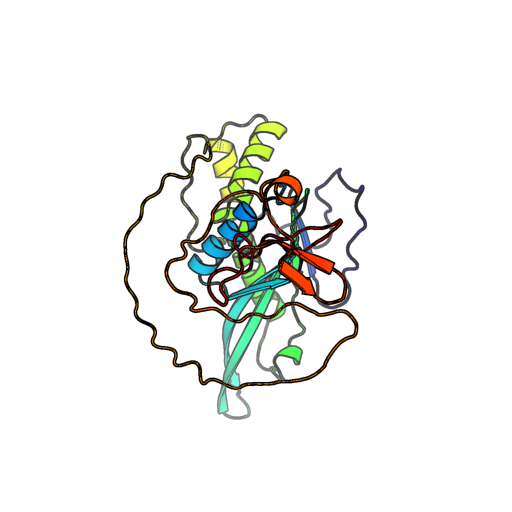 -17.570 -35.914 -10.958 1.00 48.56 212 SER A N 1
ATOM 1683 C CA . SER A 1 212 ? -16.971 -36.190 -9.655 1.00 48.56 212 SER A CA 1
ATOM 1684 C C . SER A 1 212 ? -17.974 -36.947 -8.782 1.00 48.56 212 SER A C 1
ATOM 1686 O O . SER A 1 212 ? -19.099 -36.482 -8.576 1.00 48.56 212 SER A O 1
ATOM 1688 N N . SER A 1 213 ? -17.557 -38.096 -8.259 1.00 60.72 213 SER A N 1
ATOM 1689 C CA . SER A 1 213 ? -18.319 -38.933 -7.333 1.00 60.72 213 SER A CA 1
ATOM 1690 C C . SER A 1 213 ? -19.024 -38.106 -6.241 1.00 60.72 213 SER A C 1
ATOM 1692 O O . SER A 1 213 ? -18.387 -37.432 -5.432 1.00 60.72 213 SER A O 1
ATOM 1694 N N . GLY A 1 214 ? -20.364 -38.149 -6.220 1.00 63.94 214 GLY A N 1
ATOM 1695 C CA . GLY A 1 214 ? -21.171 -37.541 -5.152 1.00 63.94 214 GLY A CA 1
ATOM 1696 C C . GLY A 1 214 ? -21.936 -36.255 -5.483 1.00 63.94 214 GLY A C 1
ATOM 1697 O O . GLY A 1 214 ? -22.466 -35.625 -4.565 1.00 63.94 214 GLY A O 1
ATOM 1698 N N . THR A 1 215 ? -22.009 -35.845 -6.751 1.00 86.44 215 THR A N 1
ATOM 1699 C CA . THR A 1 215 ? -22.854 -34.720 -7.188 1.00 86.44 215 THR A CA 1
ATOM 1700 C C . THR A 1 215 ? -24.181 -35.234 -7.753 1.00 86.44 215 THR A C 1
ATOM 1702 O O . THR A 1 215 ? -24.189 -35.992 -8.716 1.00 86.44 215 THR A O 1
ATOM 1705 N N . THR A 1 216 ? -25.302 -34.827 -7.156 1.00 87.62 216 THR A N 1
ATOM 1706 C CA . THR A 1 216 ? -26.672 -35.166 -7.588 1.00 87.62 216 THR A CA 1
ATOM 1707 C C . THR A 1 216 ? -27.526 -33.940 -7.917 1.00 87.62 216 THR A C 1
ATOM 1709 O O . THR A 1 216 ? -28.667 -34.096 -8.341 1.00 87.62 216 THR A O 1
ATOM 1712 N N . ILE A 1 217 ? -27.006 -32.725 -7.712 1.00 86.50 217 ILE A N 1
ATOM 1713 C CA . ILE A 1 217 ? -27.742 -31.486 -7.975 1.00 86.50 217 ILE A CA 1
ATOM 1714 C C . ILE A 1 217 ? -27.747 -31.116 -9.469 1.00 86.50 217 ILE A C 1
ATOM 1716 O O . ILE A 1 217 ? -26.719 -31.215 -10.137 1.00 86.50 217 ILE A O 1
ATOM 1720 N N . SER A 1 218 ? -28.897 -30.654 -9.975 1.00 81.19 218 SER A N 1
ATOM 1721 C CA . SER A 1 218 ? -29.056 -30.082 -11.321 1.00 81.19 218 SER A CA 1
ATOM 1722 C C . SER A 1 218 ? -29.309 -28.577 -11.223 1.00 81.19 218 SER A C 1
ATOM 1724 O O . SER A 1 218 ? -30.216 -28.149 -10.512 1.00 81.19 218 SER A O 1
ATOM 1726 N N . LEU A 1 219 ? -28.522 -27.771 -11.941 1.00 82.12 219 LEU A N 1
ATOM 1727 C CA . LEU A 1 219 ? -28.650 -26.309 -11.996 1.00 82.12 219 LEU A CA 1
ATOM 1728 C C . LEU A 1 219 ? -29.460 -25.886 -13.227 1.00 82.12 219 LEU A C 1
ATOM 1730 O O . LEU A 1 219 ? -28.966 -25.194 -14.112 1.00 82.12 219 LEU A O 1
ATOM 1734 N N . THR A 1 220 ? -30.703 -26.347 -13.303 1.00 76.25 220 THR A N 1
ATOM 1735 C CA . THR A 1 220 ? -31.629 -26.022 -14.396 1.00 76.25 220 THR A CA 1
ATOM 1736 C C . THR A 1 220 ? -32.708 -25.084 -13.877 1.00 76.25 220 THR A C 1
ATOM 1738 O O . THR A 1 220 ? -33.507 -25.492 -13.035 1.00 76.25 220 THR A O 1
ATOM 1741 N N . GLY A 1 221 ? -32.724 -23.845 -14.367 1.00 79.38 221 GLY A N 1
ATOM 1742 C CA . GLY A 1 221 ? -33.671 -22.808 -13.968 1.00 79.38 221 GLY A CA 1
ATOM 1743 C C . GLY A 1 221 ? -33.917 -21.787 -15.080 1.00 79.38 221 GLY A C 1
ATOM 1744 O O . GLY A 1 221 ? -33.217 -21.774 -16.093 1.00 79.38 221 GLY A O 1
ATOM 1745 N N . SER A 1 222 ? -34.956 -20.973 -14.911 1.00 76.25 222 SER A N 1
ATOM 1746 C CA . SER A 1 222 ? -35.280 -19.860 -15.813 1.00 76.25 222 SER A CA 1
ATOM 1747 C C . SER A 1 222 ? -34.499 -18.594 -15.451 1.00 76.25 222 SER A C 1
ATOM 1749 O O . SER A 1 222 ? -34.335 -17.725 -16.303 1.00 76.25 222 SER A O 1
ATOM 1751 N N . GLY A 1 223 ? -34.021 -18.481 -14.203 1.00 69.75 223 GLY A N 1
ATOM 1752 C CA . GLY A 1 223 ? -33.208 -17.355 -13.737 1.00 69.75 223 GLY A CA 1
ATOM 1753 C C . GLY A 1 223 ? -33.922 -16.003 -13.799 1.00 69.75 223 GLY A C 1
ATOM 1754 O O . GLY A 1 223 ? -33.267 -14.977 -13.962 1.00 69.75 223 GLY A O 1
ATOM 1755 N N . VAL A 1 224 ? -35.254 -15.981 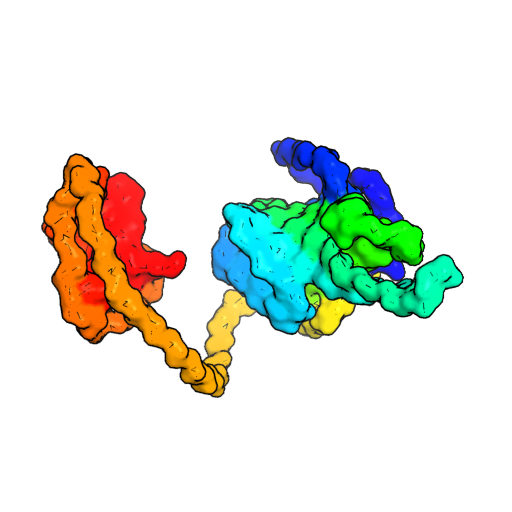-13.710 1.00 69.00 224 VAL A N 1
ATOM 1756 C CA . VAL A 1 224 ? -36.066 -14.758 -13.809 1.00 69.00 224 VAL A CA 1
ATOM 1757 C C . VAL A 1 224 ? -36.703 -14.421 -12.459 1.00 69.00 224 VAL A C 1
ATOM 1759 O O . VAL A 1 224 ? -37.212 -15.299 -11.773 1.00 69.00 224 VAL A O 1
ATOM 1762 N N . ASN A 1 225 ? -36.734 -13.130 -12.106 1.00 59.94 225 ASN A N 1
ATOM 1763 C CA . ASN A 1 225 ? -37.345 -12.573 -10.883 1.00 59.94 225 ASN A CA 1
ATOM 1764 C C . ASN A 1 225 ? -36.620 -12.883 -9.556 1.00 59.94 225 ASN A C 1
ATOM 1766 O O . ASN A 1 225 ? -37.239 -13.351 -8.599 1.00 59.94 225 ASN A O 1
ATOM 1770 N N . TYR A 1 226 ? -35.329 -12.560 -9.456 1.00 67.75 226 TYR A N 1
ATOM 1771 C CA . TYR A 1 226 ? -34.600 -12.571 -8.183 1.00 67.75 226 TYR A CA 1
ATOM 1772 C C . TYR A 1 226 ? -33.959 -11.205 -7.908 1.00 67.75 226 TYR A C 1
ATOM 1774 O O . TYR A 1 226 ? -33.455 -10.539 -8.809 1.00 67.75 226 TYR A O 1
ATOM 1782 N N . SER A 1 227 ? -34.010 -10.775 -6.651 1.00 64.62 227 SER A N 1
ATOM 1783 C CA . SER A 1 227 ? -33.288 -9.614 -6.129 1.00 64.62 227 SER A CA 1
ATOM 1784 C C . SER A 1 227 ? -32.143 -10.111 -5.254 1.00 64.62 227 SER A C 1
ATOM 1786 O O . SER A 1 227 ? -32.333 -11.085 -4.524 1.00 64.62 227 SER A O 1
ATOM 1788 N N . VAL A 1 228 ? -30.991 -9.438 -5.297 1.00 65.88 228 VAL A N 1
ATOM 1789 C CA . VAL A 1 228 ? -29.855 -9.732 -4.408 1.00 65.88 228 VAL A CA 1
ATOM 1790 C C . VAL A 1 228 ? -30.341 -9.697 -2.960 1.00 65.88 228 VAL A C 1
ATOM 1792 O O . VAL A 1 228 ? -30.934 -8.705 -2.527 1.00 65.88 228 VAL A O 1
ATOM 1795 N N . LEU A 1 229 ? -30.152 -10.797 -2.229 1.00 68.94 229 LEU A N 1
ATOM 1796 C CA . LEU A 1 229 ? -30.490 -10.851 -0.814 1.00 68.94 229 LEU A CA 1
ATOM 1797 C C . LEU A 1 229 ? -29.318 -10.264 -0.027 1.00 68.94 229 LEU A C 1
ATOM 1799 O O . LEU A 1 229 ? -28.232 -10.832 0.009 1.00 68.94 229 LEU A O 1
ATOM 1803 N N . GLU A 1 230 ? -29.538 -9.112 0.600 1.00 73.81 230 GLU A N 1
ATOM 1804 C CA . GLU A 1 230 ? -28.560 -8.504 1.501 1.00 73.81 230 GLU A CA 1
ATOM 1805 C C . GLU A 1 230 ? -28.773 -8.995 2.938 1.00 73.81 230 GLU A C 1
ATOM 1807 O O . GLU A 1 230 ? -29.897 -9.021 3.444 1.00 73.81 230 GLU A O 1
ATOM 1812 N N . GLY A 1 231 ? -27.684 -9.350 3.623 1.00 81.56 231 GLY A N 1
ATOM 1813 C CA . GLY A 1 231 ? -27.701 -9.689 5.046 1.00 81.56 231 GLY A CA 1
ATOM 1814 C C . GLY A 1 231 ? -26.941 -10.971 5.385 1.00 81.56 231 GLY A C 1
ATOM 1815 O O . GLY A 1 231 ? -26.380 -11.617 4.509 1.00 81.56 231 GLY A O 1
ATOM 1816 N N . PRO A 1 232 ? -26.865 -11.345 6.671 1.00 85.31 232 PRO A N 1
ATOM 1817 C CA . PRO A 1 232 ? -26.267 -12.611 7.072 1.00 85.31 232 PRO A CA 1
ATOM 1818 C C . PRO A 1 232 ? -27.135 -13.797 6.628 1.00 85.31 232 PRO A C 1
ATOM 1820 O O . PRO A 1 232 ? -28.361 -13.703 6.573 1.00 85.31 232 PRO A O 1
ATOM 1823 N N . ILE A 1 233 ? -26.495 -14.944 6.391 1.00 88.69 233 ILE A N 1
ATOM 1824 C CA . ILE A 1 233 ? -27.191 -16.222 6.206 1.00 88.69 233 ILE A CA 1
ATOM 1825 C C . ILE A 1 233 ? -28.144 -16.497 7.384 1.00 88.69 233 ILE A C 1
ATOM 1827 O O . ILE A 1 233 ? -27.786 -16.302 8.548 1.00 88.69 233 ILE A O 1
ATOM 1831 N N . ASP A 1 234 ? -29.356 -16.986 7.101 1.00 88.50 234 ASP A N 1
ATOM 1832 C CA . ASP A 1 234 ? -30.301 -17.401 8.146 1.00 88.50 234 ASP A CA 1
ATOM 1833 C C . ASP A 1 234 ? -29.729 -18.598 8.916 1.00 88.50 234 ASP A C 1
ATOM 1835 O O . ASP A 1 234 ? -29.749 -19.715 8.415 1.00 88.50 234 ASP A O 1
ATOM 1839 N N . ALA A 1 235 ? -29.276 -18.403 10.156 1.00 89.38 235 ALA A N 1
ATOM 1840 C CA . ALA A 1 235 ? -28.683 -19.461 10.982 1.00 89.38 235 ALA A CA 1
ATOM 1841 C C . ALA A 1 235 ? -29.599 -20.687 11.197 1.00 89.38 235 ALA A C 1
ATOM 1843 O O . ALA A 1 235 ? -29.121 -21.778 11.509 1.00 89.38 235 ALA A O 1
ATOM 1844 N N . SER A 1 236 ? -30.911 -20.531 11.004 1.00 90.88 236 SER A N 1
ATOM 1845 C CA . SER A 1 236 ? -31.913 -21.594 11.134 1.00 90.88 236 SER A CA 1
ATOM 1846 C C . SER A 1 236 ? -32.353 -22.203 9.795 1.00 90.88 236 SER A C 1
ATOM 1848 O O . SER A 1 236 ? -33.330 -22.955 9.749 1.00 90.88 236 SER A O 1
ATOM 1850 N N . PHE A 1 237 ? -31.630 -21.927 8.700 1.00 91.12 237 PHE A N 1
ATOM 1851 C CA . PHE A 1 237 ? -32.004 -22.356 7.349 1.00 91.12 237 PHE A CA 1
ATOM 1852 C C . PHE A 1 237 ? -32.204 -23.874 7.219 1.00 91.12 237 PHE A C 1
ATOM 1854 O O . PHE A 1 237 ? -33.105 -24.295 6.501 1.00 91.12 237 PHE A O 1
ATOM 1861 N N . LYS A 1 238 ? -31.432 -24.700 7.940 1.00 90.75 238 LYS A N 1
ATOM 1862 C CA . LYS A 1 238 ? -31.527 -26.174 7.877 1.00 90.75 238 LYS A CA 1
ATOM 1863 C C . LYS A 1 238 ? -32.884 -26.724 8.318 1.00 90.75 238 LYS A C 1
ATOM 1865 O O . LYS A 1 238 ? -33.273 -27.799 7.882 1.00 90.75 238 LYS A O 1
ATOM 1870 N N . SER A 1 239 ? -33.602 -25.994 9.171 1.00 91.50 239 SER A N 1
ATOM 1871 C CA . SER A 1 239 ? -34.943 -26.377 9.630 1.00 91.50 239 SER A CA 1
ATOM 1872 C C . SER A 1 239 ? -36.054 -25.834 8.728 1.00 91.50 239 SER A C 1
ATOM 1874 O O . SER A 1 239 ? -37.196 -26.268 8.838 1.00 91.50 239 SER A O 1
ATOM 1876 N N . LYS A 1 240 ? -35.741 -24.857 7.866 1.00 90.75 240 LYS A N 1
ATOM 1877 C CA . LYS A 1 240 ? -36.717 -24.130 7.037 1.00 90.75 240 LYS A CA 1
ATOM 1878 C C . LYS A 1 240 ? -36.624 -24.469 5.549 1.00 90.75 240 LYS A C 1
ATOM 1880 O O . LYS A 1 240 ? -37.614 -24.337 4.835 1.00 90.75 240 LYS A O 1
ATOM 1885 N N . ARG A 1 241 ? -35.442 -24.856 5.069 1.00 90.81 241 ARG A N 1
ATOM 1886 C CA . ARG A 1 241 ? -35.150 -25.146 3.660 1.00 90.81 241 ARG A CA 1
ATOM 1887 C C . ARG A 1 241 ? -35.102 -26.655 3.423 1.00 90.81 241 ARG A C 1
ATOM 1889 O O . ARG A 1 241 ? -34.747 -27.423 4.310 1.00 90.81 241 ARG A O 1
ATOM 1896 N N . GLN A 1 242 ? -35.443 -27.069 2.206 1.00 90.44 242 GLN A N 1
ATOM 1897 C CA . GLN A 1 242 ? -35.390 -28.468 1.778 1.00 90.44 242 GLN A CA 1
ATOM 1898 C C . GLN A 1 242 ? -34.065 -28.761 1.068 1.00 90.44 242 GLN A C 1
ATOM 1900 O O . GLN A 1 242 ? -33.572 -27.934 0.295 1.00 90.44 242 GLN A O 1
ATOM 1905 N N . VAL A 1 243 ? -33.503 -29.950 1.295 1.00 92.50 243 VAL A N 1
ATOM 1906 C CA . VAL A 1 243 ? -32.314 -30.415 0.567 1.00 92.50 243 VAL A CA 1
ATOM 1907 C C . VAL A 1 243 ? -32.710 -30.689 -0.883 1.00 92.50 243 VAL A C 1
ATOM 1909 O O . VAL A 1 243 ? -33.544 -31.546 -1.154 1.00 92.50 243 VAL A O 1
ATOM 1912 N N . SER A 1 244 ? -32.127 -29.940 -1.815 1.00 90.19 244 SER A N 1
ATOM 1913 C CA . SER A 1 244 ? -32.392 -30.043 -3.257 1.00 90.19 244 SER A CA 1
ATOM 1914 C C . SER A 1 244 ? -31.454 -31.019 -3.967 1.00 90.19 244 SER A C 1
ATOM 1916 O O . SER A 1 244 ? -31.755 -31.479 -5.062 1.00 90.19 244 SER A O 1
ATOM 1918 N N . GLY A 1 245 ? -30.322 -31.362 -3.352 1.00 91.31 245 GLY A N 1
ATOM 1919 C CA . GLY A 1 245 ? -29.375 -32.332 -3.891 1.00 91.31 245 GLY A CA 1
ATOM 1920 C C . GLY A 1 245 ? -28.041 -32.281 -3.163 1.00 91.31 245 GLY A C 1
ATOM 1921 O O . GLY A 1 245 ? -27.936 -31.715 -2.073 1.00 91.31 245 GLY A O 1
ATOM 1922 N N . LYS A 1 246 ? -27.012 -32.873 -3.772 1.00 92.69 246 LYS A N 1
ATOM 1923 C CA . LYS A 1 246 ? -25.633 -32.809 -3.284 1.00 92.69 246 LYS A CA 1
ATOM 1924 C C . LYS A 1 246 ? -24.676 -32.314 -4.357 1.00 92.69 246 LYS A C 1
ATOM 1926 O O . LYS A 1 246 ? -24.846 -32.634 -5.531 1.00 92.69 246 LYS A O 1
ATOM 1931 N N . PHE A 1 247 ? -23.639 -31.598 -3.945 1.00 89.88 247 PHE A N 1
ATOM 1932 C CA . PHE A 1 247 ? -22.489 -31.250 -4.774 1.00 89.88 247 PHE A CA 1
ATOM 1933 C C . PHE A 1 247 ? -21.219 -31.738 -4.086 1.00 89.88 247 PHE A C 1
ATOM 1935 O O . PHE A 1 247 ? -20.954 -31.352 -2.949 1.00 89.88 247 PHE A O 1
ATOM 1942 N N . LYS A 1 248 ? -20.448 -32.618 -4.738 1.00 89.06 248 LYS A N 1
ATOM 1943 C CA . LYS A 1 248 ? -19.234 -33.225 -4.157 1.00 89.06 248 LYS A CA 1
ATOM 1944 C C . LYS A 1 248 ? -19.463 -33.775 -2.733 1.00 89.06 248 LYS A C 1
ATOM 1946 O O . LYS A 1 248 ? -18.649 -33.562 -1.841 1.00 89.06 248 LYS A O 1
ATOM 1951 N N . ASN A 1 249 ? -20.585 -34.476 -2.528 1.00 87.88 249 ASN A N 1
ATOM 1952 C CA . ASN A 1 249 ? -21.064 -35.035 -1.251 1.00 87.88 249 ASN A CA 1
ATOM 1953 C C . ASN A 1 249 ? -21.562 -34.041 -0.187 1.00 87.88 249 ASN A C 1
ATOM 1955 O O . ASN A 1 249 ? -21.999 -34.493 0.872 1.00 87.88 249 ASN A O 1
ATOM 1959 N N . VAL A 1 250 ? -21.573 -32.738 -0.466 1.00 90.50 250 VAL A N 1
ATOM 1960 C CA . VAL A 1 250 ? -22.105 -31.703 0.432 1.00 90.50 250 VAL A CA 1
ATOM 1961 C C . VAL A 1 250 ? -23.562 -31.405 0.095 1.00 90.50 250 VAL A C 1
ATOM 1963 O O . VAL A 1 250 ? -23.910 -31.316 -1.085 1.00 90.50 250 VAL A O 1
ATOM 1966 N N . SER A 1 251 ? -24.417 -31.246 1.105 1.00 94.19 251 SER A N 1
ATOM 1967 C CA . SER A 1 251 ? -25.837 -30.933 0.895 1.00 94.19 251 SER A CA 1
ATOM 1968 C C . SER A 1 251 ? -26.049 -29.529 0.319 1.00 94.19 251 SER A C 1
ATOM 1970 O O . SER A 1 251 ? -25.455 -28.551 0.780 1.00 94.19 251 SER A O 1
ATOM 1972 N N . VAL A 1 252 ? -26.939 -29.432 -0.669 1.00 94.62 252 VAL A N 1
ATOM 1973 C CA . VAL A 1 252 ? -27.407 -28.172 -1.256 1.00 94.62 252 VAL A CA 1
ATOM 1974 C C . VAL A 1 252 ? -28.863 -27.955 -0.853 1.00 94.62 252 VAL A C 1
ATOM 1976 O O . VAL A 1 252 ? -29.707 -28.832 -1.039 1.00 94.62 252 VAL A O 1
ATOM 1979 N N . TRP A 1 253 ? -29.157 -26.785 -0.302 1.00 94.88 253 TRP A N 1
ATOM 1980 C CA . TRP A 1 253 ? -30.428 -26.408 0.305 1.00 94.88 253 TRP A CA 1
ATOM 1981 C C . TRP A 1 253 ? -31.122 -25.352 -0.552 1.00 94.88 253 TRP A C 1
ATOM 1983 O O . TRP A 1 253 ? -30.616 -24.241 -0.721 1.00 94.88 253 TRP A O 1
ATOM 1993 N N . GLY A 1 254 ? -32.291 -25.704 -1.080 1.00 90.12 254 GLY A N 1
ATOM 1994 C CA . GLY A 1 254 ? -33.039 -24.868 -2.013 1.00 90.12 254 GLY A CA 1
ATOM 1995 C C . GLY A 1 254 ? -33.868 -23.766 -1.350 1.00 90.12 254 GLY A C 1
ATOM 1996 O O . GLY A 1 254 ? -33.867 -23.624 -0.124 1.00 90.12 254 GLY A O 1
ATOM 1997 N N . PRO A 1 255 ? -34.624 -22.993 -2.145 1.00 89.50 255 PRO A N 1
ATOM 1998 C CA . PRO A 1 255 ? -34.915 -23.225 -3.567 1.00 89.50 255 PRO A CA 1
ATOM 1999 C C . PRO A 1 255 ? -33.747 -22.880 -4.507 1.00 89.50 255 PRO A C 1
ATOM 2001 O O . PRO A 1 255 ? -32.948 -22.005 -4.191 1.00 89.50 255 PRO A O 1
ATOM 2004 N N . ILE A 1 256 ? -33.687 -23.561 -5.657 1.00 89.00 256 ILE A N 1
ATOM 2005 C CA . ILE A 1 256 ? -32.691 -23.358 -6.723 1.00 89.00 256 ILE A CA 1
ATOM 2006 C C . ILE A 1 256 ? -33.434 -23.029 -8.021 1.00 89.00 256 ILE A C 1
ATOM 2008 O O . ILE A 1 256 ? -34.327 -23.768 -8.425 1.00 89.00 256 ILE A O 1
ATOM 2012 N N . ASP A 1 257 ? -33.045 -21.930 -8.656 1.00 87.75 257 ASP A N 1
ATOM 2013 C CA . ASP A 1 257 ? -33.488 -21.465 -9.971 1.00 87.75 257 ASP A CA 1
ATOM 2014 C C . ASP A 1 257 ? -32.301 -20.781 -10.668 1.00 87.75 257 ASP A C 1
ATOM 2016 O O . ASP A 1 257 ? -32.186 -19.556 -10.728 1.00 87.75 257 ASP A O 1
ATOM 2020 N N . ALA A 1 258 ? -31.336 -21.589 -11.108 1.00 85.44 258 ALA A N 1
ATOM 2021 C CA . ALA A 1 258 ? -30.108 -21.094 -11.721 1.00 85.44 258 ALA A CA 1
ATOM 2022 C C . ALA A 1 258 ? -30.384 -20.356 -13.052 1.00 85.44 258 ALA A C 1
ATOM 2024 O O . ALA A 1 258 ? -31.309 -20.730 -13.770 1.00 85.44 258 ALA A O 1
ATOM 2025 N N . PRO A 1 259 ? -29.572 -19.347 -13.425 1.00 85.88 259 PRO A N 1
ATOM 2026 C CA . PRO A 1 259 ? -28.437 -18.796 -12.673 1.00 85.88 259 PRO A CA 1
ATOM 2027 C C . PRO A 1 259 ? -28.835 -17.831 -11.544 1.00 85.88 259 PRO A C 1
ATOM 2029 O O . PRO A 1 259 ? -27.962 -17.345 -10.836 1.00 85.88 259 PRO A O 1
ATOM 2032 N N . GLY A 1 260 ? -30.125 -17.537 -11.382 1.00 82.12 260 GLY A N 1
ATOM 2033 C CA . GLY A 1 260 ? -30.576 -16.447 -10.527 1.00 82.12 260 GLY A CA 1
ATOM 2034 C C . GLY A 1 260 ? -30.666 -16.743 -9.037 1.00 82.12 260 GLY A C 1
ATOM 2035 O O . GLY A 1 260 ? -30.435 -15.869 -8.208 1.00 82.12 260 GLY A O 1
ATOM 2036 N N . LYS A 1 261 ? -30.987 -17.986 -8.687 1.00 87.88 261 LYS A N 1
ATOM 2037 C CA . LYS A 1 261 ? -31.087 -18.442 -7.305 1.00 87.88 261 LYS A CA 1
ATOM 2038 C C . LYS A 1 261 ? -30.369 -19.767 -7.144 1.00 87.88 261 LYS A C 1
ATOM 2040 O O . LYS A 1 261 ? -30.677 -20.738 -7.834 1.00 87.88 261 LYS A O 1
ATOM 2045 N N . LEU A 1 262 ? -29.405 -19.816 -6.245 1.00 91.25 262 LEU A N 1
ATOM 2046 C CA . LEU A 1 262 ? -28.495 -20.938 -6.057 1.00 91.25 262 LEU A CA 1
ATOM 2047 C C . LEU A 1 262 ? -28.604 -21.547 -4.654 1.00 91.25 262 LEU A C 1
ATOM 2049 O O . LEU A 1 262 ? -28.157 -22.679 -4.463 1.00 91.25 262 LEU A O 1
ATOM 2053 N N . GLY A 1 263 ? -29.240 -20.863 -3.700 1.00 91.69 263 GLY A N 1
ATOM 2054 C CA . GLY A 1 263 ? -29.511 -21.388 -2.363 1.00 91.69 263 GLY A CA 1
ATOM 2055 C C . GLY A 1 263 ? -28.259 -21.551 -1.492 1.00 91.69 263 GLY A C 1
ATOM 2056 O O . GLY A 1 263 ? -27.221 -20.939 -1.729 1.00 91.69 263 GLY A O 1
ATOM 2057 N N . VAL A 1 264 ? -28.342 -22.395 -0.456 1.00 94.25 264 VAL A N 1
ATOM 2058 C CA . VAL A 1 264 ? -27.261 -22.58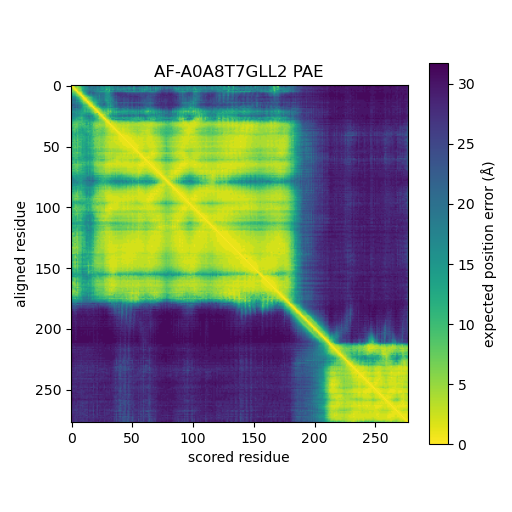5 0.534 1.00 94.25 264 VAL A CA 1
ATOM 2059 C C . VAL A 1 264 ? -26.539 -23.908 0.322 1.00 94.25 264 VAL A C 1
ATOM 2061 O O . VAL A 1 264 ? -27.170 -24.948 0.174 1.00 94.25 264 VAL A O 1
ATOM 2064 N N . TRP A 1 265 ? -25.211 -23.893 0.361 1.00 95.06 265 TRP A N 1
ATOM 2065 C CA . TRP A 1 265 ? -24.360 -25.052 0.096 1.00 95.06 265 TRP A CA 1
ATOM 2066 C C . TRP A 1 265 ? -23.523 -25.346 1.336 1.00 95.06 265 TRP A C 1
ATOM 2068 O O . TRP A 1 265 ? -22.760 -24.484 1.775 1.00 95.06 265 TRP A O 1
ATOM 2078 N N . GLY A 1 266 ? -23.663 -26.536 1.926 1.00 92.19 266 GLY A N 1
ATOM 2079 C CA . GLY A 1 266 ? -22.925 -26.894 3.139 1.00 92.19 266 GLY A CA 1
ATOM 2080 C C . GLY A 1 266 ? -23.668 -27.783 4.128 1.00 92.19 266 GLY A C 1
ATOM 2081 O O . GLY A 1 266 ? -24.889 -27.715 4.263 1.00 92.19 266 GLY A O 1
ATOM 2082 N N . ASP A 1 267 ? -22.891 -28.556 4.893 1.00 87.38 267 ASP A N 1
ATOM 2083 C CA . ASP A 1 267 ? -23.366 -29.296 6.068 1.00 87.38 267 ASP A CA 1
ATOM 2084 C C . ASP A 1 267 ? -22.790 -28.709 7.364 1.00 87.38 267 ASP A C 1
ATOM 2086 O O . ASP A 1 267 ? -23.544 -28.359 8.264 1.00 87.38 267 ASP A O 1
ATOM 2090 N N . ASN A 1 268 ? -21.469 -28.533 7.465 1.00 87.38 268 ASN A N 1
ATOM 2091 C CA . ASN A 1 268 ? -20.826 -27.938 8.650 1.00 87.38 268 ASN A CA 1
ATOM 2092 C C . ASN A 1 268 ? -20.460 -26.467 8.427 1.00 87.38 268 ASN A C 1
ATOM 2094 O O . ASN A 1 268 ? -20.770 -25.617 9.257 1.00 87.38 268 ASN A O 1
ATOM 2098 N N . VAL A 1 269 ? -19.851 -26.170 7.278 1.00 89.06 269 VAL A N 1
ATOM 2099 C CA . VAL A 1 269 ? -19.577 -24.811 6.802 1.00 89.06 269 VAL A CA 1
ATOM 2100 C C . VAL A 1 269 ? -20.525 -24.555 5.645 1.00 89.06 269 VAL A C 1
ATOM 2102 O O . VAL A 1 269 ? -20.527 -25.322 4.684 1.00 89.06 269 VAL A O 1
ATOM 2105 N N . CYS A 1 270 ? -21.369 -23.535 5.784 1.00 91.00 270 CYS A N 1
ATOM 2106 C CA . CYS A 1 270 ? -22.479 -23.283 4.874 1.00 91.00 270 CYS A CA 1
ATOM 2107 C C . CYS A 1 270 ? -22.330 -21.904 4.239 1.00 91.00 270 CYS A C 1
ATOM 2109 O O . CYS A 1 270 ? -22.108 -20.926 4.951 1.00 91.00 270 CYS A O 1
ATOM 2111 N N . VAL A 1 271 ? -22.464 -21.836 2.919 1.00 92.31 271 VAL A N 1
ATOM 2112 C CA . VAL A 1 271 ? -22.386 -20.598 2.136 1.00 92.31 271 VAL A CA 1
ATOM 2113 C C . VAL A 1 271 ? -23.729 -20.391 1.448 1.00 92.31 271 VAL A C 1
ATOM 2115 O O . VAL A 1 271 ? -24.186 -21.284 0.740 1.00 92.31 271 VAL A O 1
ATOM 2118 N N . ASP A 1 272 ? -24.373 -19.244 1.669 1.00 93.12 272 ASP A N 1
ATOM 2119 C CA . ASP A 1 272 ? -25.572 -18.851 0.920 1.00 93.12 272 ASP A CA 1
ATOM 2120 C C . ASP A 1 272 ? -25.136 -18.176 -0.383 1.00 93.12 272 ASP A C 1
ATOM 2122 O O . ASP A 1 272 ? -24.632 -17.055 -0.361 1.00 93.12 272 ASP A O 1
ATOM 2126 N N . PHE A 1 273 ? -25.280 -18.872 -1.509 1.00 91.62 273 PHE A N 1
ATOM 2127 C CA . PHE A 1 273 ? -24.887 -18.362 -2.824 1.00 91.62 273 PHE A CA 1
ATOM 2128 C C . PHE A 1 273 ? -25.827 -17.252 -3.314 1.00 91.62 273 PHE A C 1
ATOM 2130 O O . PHE A 1 273 ? -25.458 -16.528 -4.231 1.00 91.62 273 PHE A O 1
ATOM 2137 N N . ASP A 1 274 ? -26.995 -17.076 -2.685 1.00 88.00 274 ASP A N 1
ATOM 2138 C CA . ASP A 1 274 ? -27.903 -15.958 -2.978 1.00 88.00 274 ASP A CA 1
ATOM 2139 C C . ASP A 1 274 ? -27.446 -14.638 -2.314 1.00 88.00 274 ASP A C 1
ATOM 2141 O O . ASP A 1 274 ? -27.979 -13.571 -2.622 1.00 88.00 274 ASP A O 1
ATOM 2145 N N . ILE A 1 275 ? -26.477 -14.719 -1.390 1.00 88.38 275 ILE A N 1
ATOM 2146 C CA . ILE A 1 275 ? -25.907 -13.603 -0.610 1.00 88.38 275 ILE A CA 1
ATOM 2147 C C . ILE A 1 275 ? -24.408 -13.417 -0.919 1.00 88.38 275 ILE A C 1
ATOM 2149 O O . ILE A 1 275 ? -23.871 -12.316 -0.804 1.00 88.38 275 ILE A O 1
ATOM 2153 N N . CYS A 1 276 ? -23.708 -14.501 -1.269 1.00 83.94 276 CYS A N 1
ATOM 2154 C CA . CYS A 1 276 ? -22.272 -14.505 -1.529 1.00 83.94 276 CYS A CA 1
ATOM 2155 C C . CYS A 1 276 ? -21.925 -13.632 -2.746 1.00 83.94 276 CYS A C 1
ATOM 2157 O O . CYS A 1 276 ? -22.482 -13.817 -3.825 1.00 83.94 276 CYS A O 1
ATOM 2159 N N . ILE A 1 277 ? -20.967 -12.724 -2.558 1.00 78.44 277 ILE A N 1
ATOM 2160 C CA . ILE A 1 277 ? -20.418 -11.795 -3.559 1.00 78.44 277 ILE A CA 1
ATOM 2161 C C . ILE A 1 277 ? -18.959 -12.111 -3.859 1.00 78.44 277 ILE A C 1
ATOM 2163 O O . ILE A 1 277 ? -18.229 -12.471 -2.905 1.00 78.44 277 ILE A O 1
#